Protein AF-A0A817TU93-F1 (afdb_monomer)

Sequence (300 aa):
MGGVHDEQVRILILNENEDNNEKLFRLKTGWTLQIVLSAGLSSRKIRIFTNACLNENDQFQRNNYQELKWIYPSNTKYDDSNRYVSILCCQSGSFHYYFTIDGTTSKDNLNGQGYFQVESYLLWPDGSGEVLEQDCITCQSVLSKSLGPLSEWISRLEVTHHSGYNMIHFTPVQILNCISNSSYSISDHHKLNPLFQGTYEELKLLIDNMAKQWRILSITDLVYNHAANDCELLKQHPEAAYNLINSPHLKPAVLLDSILMQFNCDANEGKLLSKGIPAKIQEHHLQLIRHYLLDEKLIE

Organism: NCBI:txid392032

Structure (mmCIF, N/CA/C/O backbone):
data_AF-A0A817TU93-F1
#
_entry.id   AF-A0A817TU93-F1
#
loop_
_atom_site.group_PDB
_atom_site.id
_atom_site.type_symbol
_atom_site.label_atom_id
_atom_site.label_alt_id
_atom_site.label_comp_id
_atom_site.label_asym_id
_atom_site.label_entity_id
_atom_site.label_seq_id
_atom_site.pdbx_PDB_ins_code
_atom_site.Cartn_x
_atom_site.Cartn_y
_atom_site.Cartn_z
_atom_site.occupancy
_atom_site.B_iso_or_equiv
_atom_site.auth_seq_id
_atom_site.auth_comp_id
_atom_site.auth_asym_id
_atom_site.auth_atom_id
_atom_site.pdbx_PDB_model_num
ATOM 1 N N . MET A 1 1 ? -20.963 21.168 11.729 1.00 36.12 1 MET A N 1
ATOM 2 C CA . MET A 1 1 ? -22.122 20.377 12.192 1.00 36.12 1 MET A CA 1
ATOM 3 C C . MET A 1 1 ? -22.860 19.909 10.952 1.00 36.12 1 MET A C 1
ATOM 5 O O . MET A 1 1 ? -23.505 20.728 10.316 1.00 36.12 1 MET A O 1
ATOM 9 N N . GLY A 1 2 ? -22.679 18.659 10.544 1.00 35.38 2 GLY A N 1
ATOM 10 C CA . GLY A 1 2 ? -23.266 18.122 9.315 1.00 35.38 2 GLY A CA 1
ATOM 11 C C . GLY A 1 2 ? -22.754 16.705 9.107 1.00 35.38 2 GLY A C 1
ATOM 12 O O . GLY A 1 2 ? -21.550 16.518 9.003 1.00 35.38 2 GLY A O 1
ATOM 13 N N . GLY A 1 3 ? -23.668 15.739 9.166 1.00 40.28 3 GLY A N 1
ATOM 14 C CA . GLY A 1 3 ? -23.393 14.321 9.373 1.00 40.28 3 GLY A CA 1
ATOM 15 C C . GLY A 1 3 ? -23.975 13.891 10.715 1.00 40.28 3 GLY A C 1
ATOM 16 O O . GLY A 1 3 ? -23.311 13.975 11.742 1.00 40.28 3 GLY A O 1
ATOM 17 N N . VAL A 1 4 ? -25.249 13.496 10.724 1.00 44.94 4 VAL A N 1
ATOM 18 C CA . VAL A 1 4 ? -25.841 12.759 11.846 1.00 44.94 4 VAL A CA 1
ATOM 19 C C . VAL A 1 4 ? -25.061 11.450 11.922 1.00 44.94 4 VAL A C 1
ATOM 21 O O . VAL A 1 4 ? -25.331 10.523 11.163 1.00 44.94 4 VAL A O 1
ATOM 24 N N . HIS A 1 5 ? -24.021 11.404 12.754 1.00 55.75 5 HIS A N 1
ATOM 25 C CA . HIS A 1 5 ? -23.401 10.144 13.123 1.00 55.75 5 HIS A CA 1
ATOM 26 C C . HIS A 1 5 ? -24.487 9.371 13.856 1.00 55.75 5 HIS A C 1
ATOM 28 O O . HIS A 1 5 ? -24.887 9.758 14.950 1.00 55.75 5 HIS A O 1
ATOM 34 N N . ASP A 1 6 ? -25.033 8.350 13.203 1.00 66.81 6 ASP A N 1
ATOM 35 C CA . ASP A 1 6 ? -25.945 7.413 13.841 1.00 66.81 6 ASP A CA 1
ATOM 36 C C . ASP A 1 6 ? -25.154 6.772 14.988 1.00 66.81 6 ASP A C 1
ATOM 38 O O . ASP A 1 6 ? -24.246 5.962 14.760 1.00 66.81 6 ASP A O 1
ATOM 42 N N . GLU A 1 7 ? -25.378 7.271 16.208 1.00 82.25 7 GLU A N 1
ATOM 43 C CA . GLU A 1 7 ? -24.677 6.831 17.406 1.00 82.25 7 GLU A CA 1
ATOM 44 C C . GLU A 1 7 ? -25.002 5.359 17.603 1.00 82.25 7 GLU A C 1
ATOM 46 O O . GLU A 1 7 ? -26.112 4.979 17.981 1.00 82.25 7 GLU A O 1
ATOM 51 N N . GLN A 1 8 ? -24.026 4.509 17.299 1.00 93.44 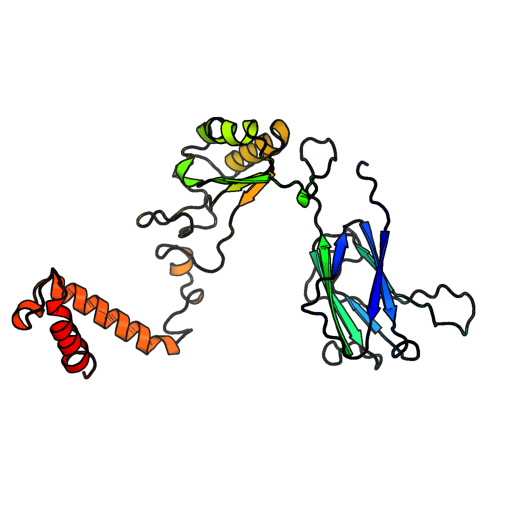8 GLN A N 1
ATOM 52 C CA . GLN A 1 8 ? -24.249 3.081 17.274 1.00 93.44 8 GLN A CA 1
ATOM 53 C C . GLN A 1 8 ? -23.288 2.357 18.196 1.00 93.44 8 GLN A C 1
ATOM 55 O O . GLN A 1 8 ? -22.074 2.559 18.162 1.00 93.44 8 GLN A O 1
ATOM 60 N N . VAL A 1 9 ? -23.853 1.465 19.004 1.00 95.56 9 VAL A N 1
ATOM 61 C CA . VAL A 1 9 ? -23.091 0.561 19.856 1.00 95.56 9 VAL A CA 1
ATOM 62 C C . VAL A 1 9 ? -22.888 -0.764 19.125 1.00 95.56 9 VAL A C 1
ATOM 64 O O . VAL A 1 9 ? -23.822 -1.353 18.573 1.00 95.56 9 VAL A O 1
ATOM 67 N N . ARG A 1 10 ? -21.646 -1.242 19.112 1.00 96.88 10 ARG A N 1
ATOM 68 C CA . ARG A 1 10 ? -21.245 -2.540 18.563 1.00 96.88 10 ARG A CA 1
ATOM 69 C C . ARG A 1 10 ? -20.600 -3.366 19.653 1.00 96.88 10 ARG A C 1
ATOM 71 O O . ARG A 1 10 ? -19.783 -2.852 20.405 1.00 96.88 10 ARG A O 1
ATOM 78 N N . ILE A 1 11 ? -20.970 -4.638 19.726 1.00 96.50 11 ILE A N 1
ATOM 79 C CA . ILE A 1 11 ? -20.522 -5.534 20.789 1.00 96.50 11 ILE A CA 1
ATOM 80 C C . ILE A 1 11 ? -19.505 -6.519 20.221 1.00 96.50 11 ILE A C 1
ATOM 82 O O . ILE A 1 11 ? -19.772 -7.182 19.219 1.00 96.50 11 ILE A O 1
ATOM 86 N N . LEU A 1 12 ? -18.362 -6.628 20.889 1.00 96.38 12 LEU A N 1
ATOM 87 C CA . LEU A 1 12 ? -17.344 -7.642 20.649 1.00 96.38 12 LEU A CA 1
ATOM 88 C C . LEU A 1 12 ? -17.244 -8.539 21.887 1.00 96.38 12 LEU A C 1
ATOM 90 O O . LEU A 1 12 ? -17.063 -8.055 23.003 1.00 96.38 12 LEU A O 1
ATOM 94 N N . ILE A 1 13 ? -17.413 -9.847 21.697 1.00 95.75 13 ILE A N 1
ATOM 95 C CA . ILE A 1 13 ? -17.454 -10.833 22.784 1.00 95.75 13 ILE A CA 1
ATOM 96 C C . ILE A 1 13 ? -16.107 -11.549 22.852 1.00 95.75 13 ILE A C 1
ATOM 98 O O . ILE A 1 13 ? -15.721 -12.194 21.881 1.00 95.75 13 ILE A O 1
ATOM 102 N N . LEU A 1 14 ? -15.438 -11.482 24.005 1.00 94.94 14 LEU A N 1
ATOM 103 C CA . LEU A 1 14 ? -14.157 -12.150 24.239 1.00 94.94 14 LEU A CA 1
ATOM 104 C C . LEU A 1 14 ? -14.343 -13.617 24.621 1.00 94.94 14 LEU A C 1
ATOM 106 O O . LEU A 1 14 ? -15.078 -13.937 25.564 1.00 94.94 14 LEU A O 1
ATOM 110 N N . ASN A 1 15 ? -13.616 -14.503 23.947 1.00 94.75 15 ASN A N 1
ATOM 111 C CA . ASN A 1 15 ? -13.532 -15.928 24.262 1.00 94.75 15 ASN A CA 1
ATOM 112 C C . ASN A 1 15 ? -12.111 -16.301 24.689 1.00 94.75 15 ASN A C 1
ATOM 114 O O . ASN A 1 15 ? -11.140 -15.767 24.167 1.00 94.75 15 ASN A O 1
ATOM 118 N N . GLU A 1 16 ? -11.981 -17.216 25.651 1.00 93.19 16 GLU A N 1
ATOM 119 C CA . GLU A 1 16 ? -10.670 -17.667 26.125 1.00 93.19 16 GLU A CA 1
ATOM 120 C C . GLU A 1 16 ? -9.838 -18.268 24.982 1.00 93.19 16 GLU A C 1
ATOM 122 O O . GLU A 1 16 ? -10.337 -19.093 24.217 1.00 93.19 16 GLU A O 1
ATOM 127 N N . ASN A 1 17 ? -8.566 -17.873 24.902 1.00 92.06 17 ASN A N 1
ATOM 128 C CA . ASN A 1 17 ? -7.601 -18.275 23.878 1.00 92.06 17 ASN A CA 1
ATOM 129 C C . ASN A 1 17 ? -8.033 -17.930 22.442 1.00 92.06 17 ASN A C 1
ATOM 131 O O . ASN A 1 17 ? -7.640 -18.615 21.498 1.00 92.06 17 ASN A O 1
ATOM 135 N N . GLU A 1 18 ? -8.841 -16.879 22.257 1.00 92.62 18 GLU A N 1
ATOM 136 C CA . GLU A 1 18 ? -9.180 -16.404 20.916 1.00 92.62 18 GLU A CA 1
ATOM 137 C C . GLU A 1 18 ? -7.983 -15.737 20.226 1.00 92.62 18 GLU A C 1
ATOM 139 O O . GLU A 1 18 ? -7.329 -14.858 20.787 1.00 92.62 18 GLU A O 1
ATOM 144 N N . ASP A 1 19 ? -7.733 -16.113 18.974 1.00 93.00 19 ASP A N 1
ATOM 145 C CA . ASP A 1 19 ? -6.888 -15.341 18.068 1.00 93.00 19 ASP A CA 1
ATOM 146 C C . ASP A 1 19 ? -7.739 -14.870 16.888 1.00 93.00 19 ASP A C 1
ATOM 148 O O . ASP A 1 19 ? -8.097 -15.631 15.987 1.00 93.00 19 ASP A O 1
ATOM 152 N N . ASN A 1 20 ? -8.122 -13.598 16.944 1.00 93.50 20 ASN A N 1
ATOM 153 C CA . ASN A 1 20 ? -8.940 -12.938 15.939 1.00 93.50 20 ASN A CA 1
ATOM 154 C C . ASN A 1 20 ? -8.097 -11.993 15.067 1.00 93.50 20 ASN A C 1
ATOM 156 O O . ASN A 1 20 ? -8.642 -11.042 14.510 1.00 93.50 20 ASN A O 1
ATOM 160 N N . ASN A 1 21 ? -6.785 -12.226 14.927 1.00 90.00 21 ASN A N 1
ATOM 161 C CA . ASN A 1 21 ? -5.921 -11.370 14.107 1.00 90.00 21 ASN A CA 1
ATOM 162 C C . ASN A 1 21 ? -6.346 -11.308 12.631 1.00 90.00 21 ASN A C 1
ATOM 164 O O . ASN A 1 21 ? -6.194 -10.273 11.987 1.00 90.00 21 ASN A O 1
ATOM 168 N N . GLU A 1 22 ? -6.915 -12.395 12.112 1.00 88.75 22 GLU A N 1
ATOM 169 C CA . GLU A 1 22 ? -7.399 -12.491 10.730 1.00 88.75 22 GLU A CA 1
ATOM 170 C C . GLU A 1 22 ? -8.900 -12.189 10.595 1.00 88.75 22 GLU A C 1
ATOM 172 O O . GLU A 1 22 ? -9.435 -12.144 9.485 1.00 88.75 22 GLU A O 1
ATOM 177 N N . LYS A 1 23 ? -9.612 -11.982 11.712 1.00 91.75 23 LYS A N 1
ATOM 178 C CA . LYS A 1 23 ? -11.047 -11.691 11.679 1.00 91.75 23 LYS A CA 1
ATOM 179 C C . LYS A 1 23 ? -11.280 -10.198 11.575 1.00 91.75 23 LYS A C 1
ATOM 181 O O . LYS A 1 23 ? -10.856 -9.409 12.413 1.00 91.75 23 LYS A O 1
ATOM 186 N N . LEU A 1 24 ? -12.034 -9.824 10.554 1.00 90.12 24 LEU A N 1
ATOM 187 C CA . LEU A 1 24 ? -12.340 -8.435 10.285 1.00 90.12 24 LEU A CA 1
ATOM 188 C C . LEU A 1 24 ? -13.553 -7.970 11.097 1.00 90.12 24 LEU A C 1
ATOM 190 O O . LEU A 1 24 ? -14.683 -8.368 10.820 1.00 90.12 24 LEU A O 1
ATOM 194 N N . PHE A 1 25 ? -13.317 -7.089 12.067 1.00 94.94 25 PHE A N 1
ATOM 195 C CA . PHE A 1 25 ? -14.366 -6.418 12.832 1.00 94.94 25 PHE A CA 1
ATOM 196 C C . PHE A 1 25 ? -14.422 -4.934 12.448 1.00 94.94 25 PHE A C 1
ATOM 198 O O . PHE A 1 25 ? -13.549 -4.159 12.842 1.00 94.94 25 PHE A O 1
ATOM 205 N N . ARG A 1 26 ? -15.414 -4.538 11.637 1.00 94.56 26 ARG A N 1
ATOM 206 C CA . ARG A 1 26 ? -15.532 -3.167 11.106 1.00 94.56 26 ARG A CA 1
ATOM 207 C C . ARG A 1 26 ? -16.448 -2.291 11.953 1.00 94.56 26 ARG A C 1
ATOM 209 O O . ARG A 1 26 ? -17.530 -2.702 12.372 1.00 94.56 26 ARG A O 1
ATOM 216 N N . LEU A 1 27 ? -16.003 -1.063 12.152 1.00 94.94 27 LEU A N 1
ATOM 217 C CA . LEU A 1 27 ? -16.650 0.008 12.892 1.00 94.94 27 LEU A CA 1
ATOM 218 C C . LEU A 1 27 ? -16.573 1.286 12.063 1.00 94.94 27 LEU A C 1
ATOM 220 O O . LEU A 1 27 ? -15.708 1.413 11.199 1.00 94.94 27 LEU A O 1
ATOM 224 N N . LYS A 1 28 ? -17.436 2.253 12.358 1.00 92.31 28 LYS A N 1
ATOM 225 C CA . LYS A 1 28 ? -17.366 3.583 11.753 1.00 92.31 28 LYS A CA 1
ATOM 226 C C . LYS A 1 28 ? -16.953 4.627 12.790 1.00 92.31 28 LYS A C 1
ATOM 228 O O . LYS A 1 28 ? -17.187 4.444 13.985 1.00 92.31 28 LYS A O 1
ATOM 233 N N . THR A 1 29 ? -16.315 5.708 12.344 1.00 89.94 29 THR A N 1
ATOM 234 C CA . THR A 1 29 ? -15.942 6.815 13.241 1.00 89.94 29 THR A CA 1
ATOM 235 C C . THR A 1 29 ? -17.208 7.411 13.887 1.00 89.94 29 THR A C 1
ATOM 237 O O . THR A 1 29 ? -18.220 7.613 13.220 1.00 89.94 29 THR A O 1
ATOM 240 N N . GLY A 1 30 ? -17.181 7.648 15.198 1.00 89.44 30 GLY A N 1
ATOM 241 C CA . GLY A 1 30 ? -18.337 8.061 16.005 1.00 89.44 30 GLY A CA 1
ATOM 242 C C . GLY A 1 30 ? -19.134 6.908 16.634 1.00 89.44 30 GLY A C 1
ATOM 243 O O . GLY A 1 30 ? -19.928 7.144 17.540 1.00 89.44 30 GLY A O 1
ATOM 244 N N . TRP A 1 31 ? -18.916 5.653 16.224 1.00 94.81 31 TRP A N 1
ATOM 245 C CA . TRP A 1 31 ? -19.513 4.498 16.905 1.00 94.81 31 TRP A CA 1
ATOM 246 C C . TRP A 1 31 ? -18.825 4.199 18.239 1.00 94.81 31 TRP A C 1
ATOM 248 O O . TRP A 1 31 ? -17.692 4.604 18.489 1.00 94.81 31 TRP A O 1
ATOM 258 N N . THR A 1 32 ? -19.505 3.434 19.089 1.00 96.38 32 THR A N 1
ATOM 259 C CA . THR A 1 32 ? -18.950 2.920 20.342 1.00 96.38 32 THR A CA 1
ATOM 260 C C . THR A 1 32 ? -18.767 1.408 20.258 1.00 96.38 32 THR A C 1
ATOM 262 O O . THR A 1 32 ? -19.727 0.663 20.053 1.00 96.38 32 THR A O 1
ATOM 265 N N . LEU A 1 33 ? -17.538 0.941 20.466 1.00 97.12 33 LEU A N 1
ATOM 266 C CA . LEU A 1 33 ? -17.232 -0.471 20.661 1.00 97.12 33 LEU A CA 1
ATOM 267 C C . LEU A 1 33 ? -17.357 -0.821 22.143 1.00 97.12 33 LEU A C 1
ATOM 269 O O . LEU A 1 33 ? -16.602 -0.317 22.973 1.00 97.12 33 LEU A O 1
ATOM 273 N N . GLN A 1 34 ? -18.277 -1.721 22.464 1.00 97.06 34 GLN A N 1
ATOM 274 C CA . GLN A 1 34 ? -18.355 -2.371 23.763 1.00 97.06 34 GLN A CA 1
ATOM 275 C C . GLN A 1 34 ? -17.725 -3.754 23.683 1.00 97.06 34 GLN A C 1
ATOM 277 O O . GLN A 1 34 ? -18.122 -4.584 22.867 1.00 97.06 34 GLN A O 1
ATOM 282 N N . ILE A 1 35 ? -16.756 -4.013 24.553 1.00 96.38 35 ILE A N 1
ATOM 283 C CA . ILE A 1 35 ? -16.149 -5.334 24.684 1.00 96.38 35 ILE A CA 1
ATOM 284 C C . ILE A 1 35 ? -16.720 -5.994 25.936 1.00 96.38 35 ILE A C 1
ATOM 286 O O . ILE A 1 35 ? -16.640 -5.442 27.038 1.00 96.38 35 ILE A O 1
ATOM 290 N N . VAL A 1 36 ? -17.303 -7.174 25.749 1.00 95.56 36 VAL A N 1
ATOM 291 C CA . VAL A 1 36 ? -17.966 -7.967 26.791 1.00 95.56 36 VAL A CA 1
ATOM 292 C C . VAL A 1 36 ? -17.309 -9.335 26.920 1.00 95.56 36 VAL A C 1
ATOM 294 O O . VAL A 1 36 ? -16.641 -9.818 26.006 1.00 95.56 36 VAL A O 1
ATOM 297 N N . LEU A 1 37 ? -17.503 -9.979 28.066 1.00 94.06 37 LEU A N 1
ATOM 298 C CA . LEU A 1 37 ? -16.961 -11.308 28.331 1.00 94.06 37 LEU A CA 1
ATOM 299 C C . LEU A 1 37 ? -17.957 -12.394 27.919 1.00 94.06 37 LEU A C 1
ATOM 301 O O . LEU A 1 37 ? -19.154 -12.281 28.177 1.00 94.06 37 LEU A O 1
ATOM 305 N N . SER A 1 38 ? -17.460 -13.478 27.326 1.00 93.88 38 SER A N 1
ATOM 306 C CA . SER A 1 38 ? -18.231 -14.718 27.200 1.00 93.88 38 SER A CA 1
ATOM 307 C C . SER A 1 38 ? -18.496 -15.355 28.571 1.00 93.88 38 SER A C 1
ATOM 309 O O . SER A 1 38 ? -17.828 -15.062 29.568 1.00 93.88 38 SER A O 1
ATOM 311 N N . ALA A 1 39 ? -19.439 -16.300 28.618 1.00 89.44 39 ALA A N 1
ATOM 312 C CA . ALA A 1 39 ? -19.796 -17.016 29.843 1.00 89.44 39 ALA A CA 1
ATOM 313 C C . ALA A 1 39 ? -18.607 -17.743 30.508 1.00 89.44 39 ALA A C 1
ATOM 315 O O . ALA A 1 39 ? -18.587 -17.878 31.726 1.00 89.44 39 ALA A O 1
ATOM 316 N N . GLY A 1 40 ? -17.604 -18.184 29.736 1.00 87.81 40 GLY A N 1
ATOM 317 C CA . GLY A 1 40 ? -16.407 -18.849 30.273 1.00 87.81 40 GLY A CA 1
ATOM 318 C C . GLY A 1 40 ? -15.412 -17.907 30.966 1.00 87.81 40 GLY A C 1
ATOM 319 O O . GLY A 1 40 ? -14.598 -18.358 31.774 1.00 87.81 40 GLY A O 1
ATOM 320 N N . LEU A 1 41 ? -15.486 -16.603 30.675 1.00 90.00 41 LEU A N 1
ATOM 321 C CA . LEU A 1 41 ? -14.594 -15.576 31.221 1.00 90.00 41 LEU A CA 1
ATOM 322 C C . LEU A 1 41 ? -15.255 -14.701 32.298 1.00 90.00 41 LEU A C 1
ATOM 324 O O . LEU A 1 41 ? -14.547 -13.981 33.001 1.00 90.00 41 LEU A O 1
ATOM 328 N N . SER A 1 42 ? -16.583 -14.750 32.444 1.00 84.88 42 SER A N 1
ATOM 329 C CA . SER A 1 42 ? -17.360 -13.835 33.298 1.00 84.88 42 SER A CA 1
ATOM 330 C C . SER A 1 42 ? -16.904 -13.816 34.763 1.00 84.88 42 SER A C 1
ATOM 332 O O . SER A 1 42 ? -16.764 -12.746 35.349 1.00 84.88 42 SER A O 1
ATOM 334 N N . SER A 1 43 ? -16.574 -14.976 35.334 1.00 84.19 43 SER A N 1
ATOM 335 C CA . SER A 1 43 ? -16.111 -15.113 36.724 1.00 84.19 43 SER A CA 1
ATOM 336 C C . SER A 1 43 ? -14.617 -14.834 36.930 1.00 84.19 43 SER A C 1
ATOM 338 O O . SER A 1 43 ? -14.132 -14.873 38.062 1.00 84.19 43 SER A O 1
ATOM 340 N N . ARG A 1 44 ? -13.859 -14.570 35.857 1.00 87.88 44 ARG A N 1
ATOM 341 C CA . ARG A 1 44 ? -12.402 -14.391 35.914 1.00 87.88 44 ARG A CA 1
ATOM 342 C C . ARG A 1 44 ? -12.006 -12.919 35.971 1.00 87.88 44 ARG A C 1
ATOM 344 O O . ARG A 1 44 ? -12.746 -12.038 35.539 1.00 87.88 44 ARG A O 1
ATOM 351 N N . LYS A 1 45 ? -10.803 -12.642 36.482 1.00 88.31 45 LYS A N 1
ATOM 352 C CA . LYS A 1 45 ? -10.265 -11.279 36.590 1.00 88.31 45 LYS A CA 1
ATOM 353 C C . LYS A 1 45 ? -9.570 -10.867 35.292 1.00 88.31 45 LYS A C 1
ATOM 355 O O . LYS A 1 45 ? -8.359 -10.991 35.161 1.00 88.31 45 LYS A O 1
ATOM 360 N N . ILE A 1 46 ? -10.353 -10.357 34.348 1.00 92.50 46 ILE A N 1
ATOM 361 C CA . ILE A 1 46 ? -9.853 -9.975 33.024 1.00 92.50 46 ILE A CA 1
ATOM 362 C C . ILE A 1 46 ? -9.348 -8.530 33.008 1.00 92.50 46 ILE A C 1
ATOM 364 O O . ILE A 1 46 ? -10.012 -7.629 33.529 1.00 92.50 46 ILE A O 1
ATOM 368 N N . ARG A 1 47 ? -8.204 -8.296 32.363 1.00 95.06 47 ARG A N 1
ATOM 369 C CA . ARG A 1 47 ? -7.701 -6.957 32.012 1.00 95.06 47 ARG A CA 1
ATOM 370 C C . ARG A 1 47 ? -7.621 -6.847 30.499 1.00 95.06 47 ARG A C 1
ATOM 372 O O . ARG A 1 47 ? -7.145 -7.778 29.859 1.00 95.06 47 ARG A O 1
ATOM 379 N N . ILE A 1 48 ? -8.104 -5.743 29.936 1.00 96.06 48 ILE A N 1
ATOM 380 C CA . ILE A 1 48 ? -8.173 -5.532 28.485 1.00 96.06 48 ILE A CA 1
ATOM 381 C C . ILE A 1 48 ? -7.324 -4.320 28.135 1.00 96.06 48 ILE A C 1
ATOM 383 O O . ILE A 1 48 ? -7.418 -3.280 28.787 1.00 96.06 48 ILE A O 1
ATOM 387 N N . PHE A 1 49 ? -6.528 -4.456 27.085 1.00 96.62 49 PHE A N 1
ATOM 388 C CA . PHE A 1 49 ? -5.615 -3.436 26.607 1.00 96.62 49 PHE A CA 1
ATOM 389 C C . PHE A 1 49 ? -5.874 -3.161 25.130 1.00 96.62 49 PHE A C 1
ATOM 391 O O . PHE A 1 49 ? -6.178 -4.078 24.368 1.00 96.62 49 PHE A O 1
ATOM 398 N N . THR A 1 50 ? -5.727 -1.907 24.715 1.00 96.94 50 THR A N 1
ATOM 399 C CA . THR A 1 50 ? -5.867 -1.491 23.314 1.00 96.94 50 THR A CA 1
ATOM 400 C C . THR A 1 50 ? -4.832 -0.434 22.957 1.00 96.94 50 THR A C 1
ATOM 402 O O . THR A 1 50 ? -4.420 0.338 23.820 1.00 96.94 50 THR A O 1
ATOM 405 N N . ASN A 1 51 ? -4.407 -0.392 21.696 1.00 96.44 51 ASN A N 1
ATOM 406 C CA . ASN A 1 51 ? -3.604 0.714 21.160 1.00 96.44 51 ASN A CA 1
ATOM 407 C C . ASN A 1 51 ? -4.461 1.786 20.456 1.00 96.44 51 ASN A C 1
ATOM 409 O O . ASN A 1 51 ? -3.921 2.675 19.798 1.00 96.44 51 ASN A O 1
ATOM 413 N N . ALA A 1 52 ? -5.790 1.690 20.564 1.00 95.62 52 ALA A N 1
ATOM 414 C CA . ALA A 1 52 ? -6.702 2.693 20.036 1.00 95.62 52 ALA A CA 1
ATOM 415 C C . ALA A 1 52 ? -6.569 4.036 20.759 1.00 95.62 52 ALA A C 1
ATOM 417 O O . ALA A 1 52 ? -6.407 4.089 21.978 1.00 95.62 52 ALA A O 1
ATOM 418 N N . CYS A 1 53 ? -6.694 5.117 19.992 1.00 93.44 53 CYS A N 1
ATOM 419 C CA . CYS A 1 53 ? -6.821 6.471 20.519 1.00 93.44 53 CYS A CA 1
ATOM 420 C C . CYS A 1 53 ? -8.144 6.589 21.283 1.00 93.44 53 CYS A C 1
ATOM 422 O O . CYS A 1 53 ? -9.205 6.338 20.708 1.00 93.44 53 CYS A O 1
ATOM 424 N N . LEU A 1 54 ? -8.088 6.949 22.567 1.00 89.38 54 LEU A N 1
ATOM 425 C CA . LEU A 1 54 ? -9.285 7.060 23.408 1.00 89.38 54 LEU A CA 1
ATOM 426 C C . LEU A 1 54 ? -9.893 8.465 23.348 1.00 89.38 54 LEU A C 1
ATOM 428 O O . LEU A 1 54 ? -11.086 8.627 23.592 1.00 89.38 54 LEU A O 1
ATOM 432 N N . ASN A 1 55 ? -9.092 9.467 22.982 1.00 88.62 55 ASN A N 1
ATOM 433 C CA . ASN A 1 55 ? -9.515 10.848 22.773 1.00 88.62 55 ASN A CA 1
ATOM 434 C C . ASN A 1 55 ? -9.181 11.310 21.349 1.00 88.62 55 ASN A C 1
ATOM 436 O O . ASN A 1 55 ? -8.242 10.820 20.724 1.00 88.62 55 ASN A O 1
ATOM 440 N N . GLU A 1 56 ? -9.907 12.313 20.851 1.00 83.75 56 GLU A N 1
ATOM 441 C CA . GLU A 1 56 ? -9.697 12.871 19.505 1.00 83.75 56 GLU A CA 1
ATOM 442 C C . GLU A 1 56 ? -8.279 13.422 19.293 1.00 83.75 56 GLU A C 1
ATOM 444 O O . GLU A 1 56 ? -7.723 13.277 18.208 1.00 83.75 56 GLU A O 1
ATOM 449 N N . ASN A 1 57 ? -7.676 13.996 20.340 1.00 87.94 57 ASN A N 1
ATOM 450 C CA . ASN A 1 57 ? -6.342 14.605 20.290 1.00 87.94 57 ASN A CA 1
ATOM 451 C C . ASN A 1 57 ? -5.191 13.613 20.521 1.00 87.94 57 ASN A C 1
ATOM 453 O O . ASN A 1 57 ? -4.025 14.013 20.461 1.00 87.94 57 ASN A O 1
ATOM 457 N N . ASP A 1 58 ? -5.485 12.345 20.819 1.00 89.75 58 ASP A N 1
ATOM 458 C CA . ASP A 1 58 ? -4.440 11.350 21.042 1.00 89.75 58 ASP A CA 1
ATOM 459 C C . ASP A 1 58 ? -3.707 11.063 19.724 1.00 89.75 58 ASP A C 1
ATOM 461 O O . ASP A 1 58 ? -4.317 10.915 18.664 1.00 89.75 58 ASP A O 1
ATOM 465 N N . GLN A 1 59 ? -2.382 10.948 19.776 1.00 92.88 59 GLN A N 1
ATOM 466 C CA . GLN A 1 59 ? -1.608 10.483 18.629 1.00 92.88 59 GLN A CA 1
ATOM 467 C C . GLN A 1 59 ? -1.490 8.964 18.661 1.00 92.88 59 GLN A C 1
ATOM 469 O O . GLN A 1 59 ? -1.027 8.387 19.648 1.00 92.88 59 GLN A O 1
ATOM 474 N N . PHE A 1 60 ? -1.862 8.318 17.558 1.00 95.12 60 PHE A N 1
ATOM 475 C CA . PHE A 1 60 ? -1.770 6.870 17.447 1.00 95.12 60 PHE A CA 1
ATOM 476 C C . PHE A 1 60 ? -0.315 6.389 17.526 1.00 95.12 60 PHE A C 1
ATOM 478 O O . PHE A 1 60 ? 0.554 6.829 16.770 1.00 95.12 60 PHE A O 1
ATOM 485 N N . GLN A 1 61 ? -0.063 5.422 18.409 1.00 94.81 61 GLN A N 1
ATOM 486 C CA . GLN A 1 61 ? 1.225 4.751 18.554 1.00 94.81 61 GLN A CA 1
ATOM 487 C C . GLN A 1 61 ? 1.014 3.238 18.573 1.00 94.81 61 GLN A C 1
ATOM 489 O O . GLN A 1 61 ? 0.527 2.679 19.552 1.00 94.81 61 GLN A O 1
ATOM 494 N N . ARG A 1 62 ? 1.440 2.552 17.504 1.00 94.56 62 ARG A N 1
ATOM 495 C CA . ARG A 1 62 ? 1.158 1.121 17.276 1.00 94.56 62 ARG A CA 1
ATOM 496 C C . ARG A 1 62 ? 1.522 0.203 18.449 1.00 94.56 62 ARG A C 1
ATOM 498 O O . ARG A 1 62 ? 0.807 -0.766 18.692 1.00 94.56 62 ARG A O 1
ATOM 505 N N . ASN A 1 63 ? 2.621 0.498 19.143 1.00 94.38 63 ASN A N 1
ATOM 506 C CA . ASN A 1 63 ? 3.170 -0.341 20.213 1.00 94.38 63 ASN A CA 1
ATOM 507 C C . ASN A 1 63 ? 2.818 0.151 21.625 1.00 94.38 63 ASN A C 1
ATOM 509 O O . ASN A 1 63 ? 3.255 -0.458 22.598 1.00 94.38 63 ASN A O 1
ATOM 513 N N . ASN A 1 64 ? 2.063 1.244 21.749 1.00 94.44 64 ASN A N 1
ATOM 514 C CA . ASN A 1 64 ? 1.647 1.777 23.038 1.00 94.44 64 ASN A CA 1
ATOM 515 C C . ASN A 1 64 ? 0.228 1.299 23.349 1.00 94.44 64 ASN A C 1
ATOM 517 O O . ASN A 1 64 ? -0.683 1.522 22.557 1.00 94.44 64 ASN A O 1
ATOM 521 N N . TYR A 1 65 ? 0.047 0.643 24.492 1.00 95.31 65 TYR A N 1
ATOM 522 C CA . TYR A 1 65 ? -1.231 0.060 24.885 1.00 95.31 65 TYR A CA 1
ATOM 523 C C . TYR A 1 65 ? -1.736 0.688 26.175 1.00 95.31 65 TYR A C 1
ATOM 525 O O . TYR A 1 65 ? -0.991 0.847 27.140 1.00 95.31 65 TYR A O 1
ATOM 533 N N . GLN A 1 66 ? -3.028 0.990 26.198 1.00 94.56 66 GLN A N 1
ATOM 534 C CA . GLN A 1 66 ? -3.724 1.533 27.352 1.00 94.56 66 GLN A CA 1
ATOM 535 C C . GLN A 1 66 ? -4.679 0.486 27.916 1.00 94.56 66 GLN A C 1
ATOM 537 O O . GLN A 1 66 ? -5.368 -0.210 27.168 1.00 94.56 66 GLN A O 1
ATOM 542 N N . GLU A 1 67 ? -4.713 0.371 29.242 1.00 96.00 67 GLU A N 1
ATOM 543 C CA . GLU A 1 67 ? -5.665 -0.493 29.934 1.00 96.00 67 GLU A CA 1
ATOM 544 C C . GLU A 1 67 ? -7.047 0.159 29.981 1.00 96.00 67 GLU A C 1
ATOM 546 O O . GLU A 1 67 ? -7.201 1.311 30.399 1.00 96.00 67 GLU A O 1
ATOM 551 N N . LEU A 1 68 ? -8.063 -0.602 29.588 1.00 95.94 68 LEU A N 1
ATOM 552 C CA . LEU A 1 68 ? -9.445 -0.156 29.599 1.00 95.94 68 LEU A CA 1
ATOM 553 C C . LEU A 1 68 ? -10.078 -0.355 30.976 1.00 95.94 68 LEU A C 1
ATOM 555 O O . LEU A 1 68 ? -9.874 -1.367 31.649 1.00 95.94 68 LEU A O 1
ATOM 559 N N . LYS A 1 69 ? -10.896 0.616 31.387 1.00 95.06 69 LYS A N 1
ATOM 560 C CA . LYS A 1 69 ? -11.608 0.580 32.667 1.00 95.06 69 LYS A CA 1
ATOM 561 C C . LYS A 1 69 ? -12.961 -0.102 32.506 1.00 95.06 69 LYS A C 1
ATOM 563 O O . LYS A 1 69 ? -13.748 0.271 31.638 1.00 95.06 69 LYS A O 1
ATOM 568 N N . TRP A 1 70 ? -13.235 -1.065 33.381 1.00 94.12 70 TRP A N 1
ATOM 569 C CA . TRP A 1 70 ? -14.529 -1.738 33.458 1.00 94.12 70 TRP A CA 1
ATOM 570 C C . TRP A 1 70 ? -15.642 -0.782 33.891 1.00 94.12 70 TRP A C 1
ATOM 572 O O . TRP A 1 70 ? -15.499 -0.045 34.868 1.00 94.12 70 TRP A O 1
ATOM 582 N N . ILE A 1 71 ? -16.762 -0.850 33.180 1.00 93.81 71 ILE A N 1
ATOM 583 C CA . ILE A 1 71 ? -18.024 -0.187 33.497 1.00 93.81 71 ILE A CA 1
ATOM 584 C C . ILE A 1 71 ? -18.981 -1.256 34.030 1.00 93.81 71 ILE A C 1
ATOM 586 O O . ILE A 1 71 ? -19.121 -2.321 33.427 1.00 93.81 71 ILE A O 1
ATOM 590 N N . TYR A 1 72 ? -19.631 -0.964 35.158 1.00 91.06 72 TYR A N 1
ATOM 591 C CA . TYR A 1 72 ? -20.569 -1.856 35.845 1.00 91.06 72 TYR A CA 1
ATOM 592 C C . TYR A 1 72 ? -21.960 -1.210 35.846 1.00 91.06 72 TYR A C 1
ATOM 594 O O . TYR A 1 72 ? -22.196 -0.295 36.634 1.00 91.06 72 TYR A O 1
ATOM 602 N N . PRO A 1 73 ? -22.872 -1.629 34.953 1.00 86.12 73 PRO A N 1
ATOM 603 C CA . PRO A 1 73 ? -24.215 -1.050 34.876 1.00 86.12 73 PRO A CA 1
ATOM 604 C C . PRO A 1 73 ? -25.097 -1.378 36.082 1.00 86.12 73 PRO A C 1
ATOM 606 O O . PRO A 1 73 ? -26.004 -0.615 36.412 1.00 86.12 73 PRO A O 1
ATOM 609 N N . SER A 1 74 ? -24.868 -2.527 36.726 1.00 81.00 74 SER A N 1
ATOM 610 C CA . SER A 1 74 ? -25.601 -2.915 37.931 1.00 81.00 74 SER A CA 1
ATOM 611 C C . SER A 1 74 ? -25.129 -2.086 39.126 1.00 81.00 74 SER A C 1
ATOM 613 O O . SER A 1 74 ? -23.947 -2.064 39.460 1.00 81.00 74 SER A O 1
ATOM 615 N N . ASN A 1 75 ? -26.065 -1.439 39.822 1.00 70.25 75 ASN A N 1
ATOM 616 C CA . ASN A 1 75 ? -25.782 -0.710 41.067 1.00 70.25 75 ASN A CA 1
ATOM 617 C C . ASN A 1 75 ? -25.681 -1.639 42.291 1.00 70.25 75 ASN A C 1
ATOM 619 O O . ASN A 1 75 ? -25.549 -1.170 43.424 1.00 70.25 75 ASN A O 1
ATOM 623 N N . THR A 1 76 ? -25.790 -2.956 42.097 1.00 72.94 76 THR A N 1
ATOM 624 C CA . THR A 1 76 ? -25.702 -3.926 43.188 1.00 72.94 76 THR A CA 1
ATOM 625 C C . THR A 1 76 ? -24.268 -4.422 43.342 1.00 72.94 76 THR A C 1
ATOM 627 O O . THR A 1 76 ? -23.602 -4.784 42.381 1.00 72.94 76 THR A O 1
ATOM 630 N N . LYS A 1 77 ? -23.774 -4.456 44.585 1.00 67.94 77 LYS A N 1
ATOM 631 C CA . LYS A 1 77 ? -22.367 -4.756 44.917 1.00 67.94 77 LYS A CA 1
ATOM 632 C C . LYS A 1 77 ? -21.878 -6.142 44.453 1.00 67.94 77 LYS A C 1
ATOM 634 O O . LYS A 1 77 ? -20.675 -6.382 44.456 1.00 67.94 77 LYS A O 1
ATOM 639 N N . TYR A 1 78 ? -22.791 -7.049 44.113 1.00 71.38 78 TYR A N 1
ATOM 640 C CA . TYR A 1 78 ? -22.506 -8.467 43.874 1.00 71.38 78 TYR A CA 1
ATOM 641 C C . TYR A 1 78 ? -22.840 -8.943 42.457 1.00 71.38 78 TYR A C 1
ATOM 643 O O . TYR A 1 78 ? -22.683 -10.127 42.183 1.00 71.38 78 TYR A O 1
ATOM 651 N N . ASP A 1 79 ? -23.306 -8.057 41.577 1.00 76.62 79 ASP A N 1
ATOM 652 C CA . ASP A 1 79 ? -23.639 -8.400 40.195 1.00 76.62 79 ASP A CA 1
ATOM 653 C C . ASP A 1 79 ? -22.664 -7.712 39.239 1.00 76.62 79 ASP A C 1
ATOM 655 O O . ASP A 1 79 ? -22.772 -6.522 38.947 1.00 76.62 79 ASP A O 1
ATOM 659 N N . ASP A 1 80 ? -21.681 -8.477 38.774 1.00 77.88 80 ASP A N 1
ATOM 660 C CA . ASP A 1 80 ? -20.698 -8.064 37.775 1.00 77.88 80 ASP A CA 1
ATOM 661 C C . ASP A 1 80 ? -20.930 -8.728 36.408 1.00 77.88 80 ASP A C 1
ATOM 663 O O . ASP A 1 80 ? -20.087 -8.622 35.514 1.00 77.88 80 ASP A O 1
ATOM 667 N N . SER A 1 81 ? -22.078 -9.390 36.231 1.00 79.50 81 SER A N 1
ATOM 668 C CA . SER A 1 81 ? -22.355 -10.265 35.088 1.00 79.50 81 SER A CA 1
ATOM 669 C C . SER A 1 81 ? -22.477 -9.524 33.753 1.00 79.50 81 SER A C 1
ATOM 671 O O . SER A 1 81 ? -22.183 -10.092 32.702 1.00 79.50 81 SER A O 1
ATOM 673 N N . ASN A 1 82 ? -22.872 -8.249 33.788 1.00 84.94 82 ASN A N 1
ATOM 674 C CA . ASN A 1 82 ? -23.081 -7.397 32.617 1.00 84.94 82 ASN A CA 1
ATOM 675 C C . ASN A 1 82 ? -22.006 -6.310 32.449 1.00 84.94 82 ASN A C 1
ATOM 677 O O . ASN A 1 82 ? -22.240 -5.317 31.755 1.00 84.94 82 ASN A O 1
ATOM 681 N N . ARG A 1 83 ? -20.839 -6.466 33.091 1.00 91.19 83 ARG A N 1
ATOM 682 C CA . ARG A 1 83 ? -19.739 -5.508 32.942 1.00 91.19 83 ARG A CA 1
ATOM 683 C C . ARG A 1 83 ? -19.198 -5.494 31.512 1.00 91.19 83 ARG A C 1
ATOM 685 O O . ARG A 1 83 ? -19.098 -6.530 30.854 1.00 91.19 83 ARG A O 1
ATOM 692 N N . TYR A 1 84 ? -18.776 -4.321 31.063 1.00 95.12 84 TYR A N 1
ATOM 693 C CA . TYR A 1 84 ? -18.159 -4.129 29.753 1.00 95.12 84 TYR A CA 1
ATOM 694 C C . TYR A 1 84 ? -17.053 -3.080 29.825 1.00 95.12 84 TYR A C 1
ATOM 696 O O . TYR A 1 84 ? -16.988 -2.292 30.770 1.00 95.12 84 TYR A O 1
ATOM 704 N N . VAL A 1 85 ? -16.180 -3.052 28.824 1.00 96.25 85 VAL A N 1
ATOM 705 C CA . VAL A 1 85 ? -15.331 -1.884 28.553 1.00 96.25 85 VAL A CA 1
ATOM 706 C C . VAL A 1 85 ? -15.824 -1.194 27.292 1.00 96.25 85 VAL A C 1
ATOM 708 O O . VAL A 1 85 ? -16.414 -1.834 26.424 1.00 96.25 85 VAL A O 1
ATOM 711 N N . SER A 1 86 ? -15.612 0.114 27.204 1.00 96.12 86 SER A N 1
ATOM 712 C CA . SER A 1 86 ? -16.137 0.940 26.120 1.00 96.12 86 SER A CA 1
ATOM 713 C C . SER A 1 86 ? -15.013 1.719 25.457 1.00 96.12 86 SER A C 1
ATOM 715 O O . SER A 1 86 ? -14.177 2.301 26.145 1.00 96.12 86 SER A O 1
ATOM 717 N N . ILE A 1 87 ? -15.023 1.752 24.129 1.00 95.94 87 ILE A N 1
ATOM 718 C CA . ILE A 1 87 ? -14.099 2.528 23.305 1.00 95.94 87 ILE A CA 1
ATOM 719 C C . ILE A 1 87 ? -14.941 3.357 22.338 1.00 95.94 87 ILE A C 1
ATOM 721 O O . ILE A 1 87 ? -15.683 2.798 21.530 1.00 95.94 87 ILE A O 1
ATOM 725 N N . LEU A 1 88 ? -14.828 4.681 22.412 1.00 94.94 88 LEU A N 1
ATOM 726 C CA . LEU A 1 88 ? -15.388 5.566 21.394 1.00 94.94 88 LEU A CA 1
ATOM 727 C C . LEU A 1 88 ? -14.455 5.562 20.176 1.00 94.94 88 LEU A C 1
ATOM 729 O O . LEU A 1 88 ? -13.249 5.764 20.309 1.00 94.94 88 LEU A O 1
ATOM 733 N N . CYS A 1 89 ? -14.990 5.303 18.987 1.00 94.44 89 CYS A N 1
ATOM 734 C CA . CYS A 1 89 ? -14.222 5.279 17.745 1.00 94.44 89 CYS A CA 1
ATOM 735 C C . CYS A 1 89 ? -13.971 6.708 17.245 1.00 94.44 89 CYS A C 1
ATOM 737 O O . CYS A 1 89 ? -14.655 7.180 16.343 1.00 94.44 89 CYS A O 1
ATOM 739 N N . CYS A 1 90 ? -13.000 7.401 17.841 1.00 91.44 90 CYS A N 1
ATOM 740 C CA . CYS A 1 90 ? -12.702 8.809 17.546 1.00 91.44 90 CYS A CA 1
ATOM 741 C C . CYS A 1 90 ? -11.870 9.014 16.270 1.00 91.44 90 CYS A C 1
ATOM 743 O O . CYS A 1 90 ? -11.908 10.083 15.671 1.00 91.44 90 CYS A O 1
ATOM 745 N N . GLN A 1 91 ? -11.082 8.013 15.869 1.00 92.25 91 GLN A N 1
ATOM 746 C CA . GLN A 1 91 ? -10.161 8.104 14.734 1.00 92.25 91 GLN A CA 1
ATOM 747 C C . GLN A 1 91 ? -10.284 6.868 13.843 1.00 92.25 91 GLN A C 1
ATOM 749 O O . GLN A 1 91 ? -10.402 5.748 14.341 1.00 92.25 91 GLN A O 1
ATOM 754 N N . SER A 1 92 ? -10.214 7.066 12.525 1.00 93.31 92 SER A N 1
ATOM 755 C CA . SER A 1 92 ? -10.156 5.975 11.551 1.00 93.31 92 SER A CA 1
ATOM 756 C C . SER A 1 92 ? -8.789 5.297 11.571 1.00 93.31 92 SER A C 1
ATOM 758 O O . SER A 1 92 ? -7.761 5.973 11.609 1.00 93.31 92 SER A O 1
ATOM 760 N N . GLY A 1 93 ? -8.758 3.973 11.488 1.00 94.25 93 GLY A N 1
ATOM 761 C CA . GLY A 1 93 ? -7.520 3.210 11.560 1.00 94.25 93 GLY A CA 1
ATOM 762 C C . GLY A 1 93 ? -7.746 1.732 11.843 1.00 94.25 93 GLY A C 1
ATOM 763 O O . GLY A 1 93 ? -8.875 1.250 11.923 1.00 94.25 93 GLY A O 1
ATOM 764 N N . SER A 1 94 ? -6.642 1.005 11.991 1.00 95.44 94 SER A N 1
ATOM 765 C CA . SER A 1 94 ? -6.636 -0.387 12.437 1.00 95.44 94 SER A CA 1
ATOM 766 C C . SER A 1 94 ? -6.034 -0.452 13.833 1.00 95.44 94 SER A C 1
ATOM 768 O O . SER A 1 94 ? -4.878 -0.065 14.032 1.00 95.44 94 SER A O 1
ATOM 770 N N . PHE A 1 95 ? -6.825 -0.937 14.784 1.00 96.50 95 PHE A N 1
ATOM 771 C CA . PHE A 1 95 ? -6.473 -0.971 16.195 1.00 96.50 95 PHE A CA 1
ATOM 772 C C . PHE A 1 95 ? -6.444 -2.404 16.705 1.00 96.50 95 PHE A C 1
ATOM 774 O O . PHE A 1 95 ? -7.251 -3.244 16.310 1.00 96.50 95 PHE A O 1
ATOM 781 N N . HIS A 1 96 ? -5.486 -2.673 17.580 1.00 96.75 96 HIS A N 1
ATOM 782 C CA . HIS A 1 96 ? -5.260 -3.968 18.200 1.00 96.75 96 HIS A CA 1
ATOM 783 C C . HIS A 1 96 ? -5.760 -3.948 19.635 1.00 96.75 96 HIS A C 1
ATOM 785 O O . HIS A 1 96 ? -5.504 -2.986 20.364 1.00 96.75 96 HIS A O 1
ATOM 791 N N . TYR A 1 97 ? -6.391 -5.041 20.049 1.00 96.50 97 TYR A N 1
ATOM 792 C CA . TYR A 1 97 ? -6.692 -5.312 21.445 1.00 96.50 97 TYR A CA 1
ATOM 793 C C . TYR A 1 97 ? -6.119 -6.665 21.871 1.00 96.50 97 TYR A C 1
ATOM 795 O O . TYR A 1 97 ? -5.990 -7.594 21.071 1.00 96.50 97 TYR A O 1
ATOM 803 N N . TYR A 1 98 ? -5.813 -6.787 23.157 1.00 96.44 98 TYR A N 1
ATOM 804 C CA . TYR A 1 98 ? -5.525 -8.065 23.801 1.00 96.44 98 TYR A CA 1
ATOM 805 C C . TYR A 1 98 ? -6.039 -8.059 25.238 1.00 96.44 98 TYR A C 1
ATOM 807 O O . TYR A 1 98 ? -6.339 -7.001 25.799 1.00 96.44 98 TYR A O 1
ATOM 815 N N . PHE A 1 99 ? -6.144 -9.236 25.850 1.00 96.06 99 PHE A N 1
ATOM 816 C CA . PHE A 1 99 ? -6.536 -9.349 27.250 1.00 96.06 99 PHE A CA 1
ATOM 817 C C . PHE A 1 99 ? -5.765 -10.440 27.996 1.00 96.06 99 PHE A C 1
ATOM 819 O O . PHE A 1 99 ? -5.262 -11.391 27.398 1.00 96.06 99 PHE A O 1
ATOM 826 N N . THR A 1 100 ? -5.688 -10.292 29.317 1.00 95.25 100 THR A N 1
ATOM 827 C CA . THR A 1 100 ? -5.056 -11.242 30.244 1.00 95.25 100 THR A CA 1
ATOM 828 C C . THR A 1 100 ? -6.068 -11.697 31.296 1.00 95.25 100 THR A C 1
ATOM 830 O O . THR A 1 100 ? -6.931 -10.926 31.723 1.00 95.25 100 THR A O 1
ATOM 833 N N . ILE A 1 101 ? -5.990 -12.966 31.700 1.00 91.81 101 ILE A N 1
ATOM 834 C CA . ILE A 1 101 ? -6.885 -13.605 32.681 1.00 91.81 101 ILE A CA 1
ATOM 835 C C . ILE A 1 101 ? -6.256 -13.635 34.082 1.00 91.81 101 ILE A C 1
ATOM 837 O O . ILE A 1 101 ? -6.959 -13.622 35.092 1.00 91.81 101 ILE A O 1
ATOM 841 N N . ASP A 1 102 ? -4.927 -13.684 34.151 1.00 79.69 102 ASP A N 1
ATOM 842 C CA . ASP A 1 102 ? -4.142 -13.818 35.384 1.00 79.69 102 ASP A CA 1
ATOM 843 C C . ASP A 1 102 ? -3.906 -12.480 36.110 1.00 79.69 102 ASP A C 1
ATOM 845 O O . ASP A 1 102 ? -3.242 -12.417 37.146 1.00 79.69 102 ASP A O 1
ATOM 849 N N . GLY A 1 103 ? -4.468 -11.391 35.579 1.00 74.06 103 GLY A N 1
ATOM 850 C CA . GLY A 1 103 ? -4.304 -10.045 36.110 1.00 74.06 103 GLY A CA 1
ATOM 851 C C . GLY A 1 103 ? -2.943 -9.413 35.807 1.00 74.06 103 GLY A C 1
ATOM 852 O O . GLY A 1 103 ? -2.665 -8.334 36.339 1.00 74.06 103 GLY A O 1
ATOM 853 N N . THR A 1 104 ? -2.105 -10.019 34.964 1.00 84.38 104 THR A N 1
ATOM 854 C CA . THR A 1 104 ? -0.832 -9.423 34.537 1.00 84.38 104 THR A CA 1
ATOM 855 C C . THR A 1 104 ? -1.045 -8.292 33.528 1.00 84.38 104 THR A C 1
ATOM 857 O O . THR A 1 104 ? -2.085 -8.194 32.879 1.00 84.38 104 THR A O 1
ATOM 860 N N . THR A 1 105 ? -0.062 -7.396 33.414 1.00 84.44 105 THR A N 1
ATOM 861 C CA . THR A 1 105 ? 0.005 -6.369 32.355 1.00 84.44 105 THR A CA 1
ATOM 862 C C . THR A 1 105 ? 0.893 -6.784 31.188 1.00 84.44 105 THR A C 1
ATOM 864 O O . THR A 1 105 ? 1.060 -6.008 30.252 1.00 84.44 105 THR A O 1
ATOM 867 N N . SER A 1 106 ? 1.553 -7.944 31.275 1.00 84.31 106 SER A N 1
ATOM 868 C CA . SER A 1 106 ? 2.515 -8.346 30.254 1.00 84.31 106 SER A CA 1
ATOM 869 C C . SER A 1 106 ? 1.780 -8.844 29.021 1.00 84.31 106 SER A C 1
ATOM 871 O O . SER A 1 106 ? 0.979 -9.774 29.111 1.00 84.31 106 SER A O 1
ATOM 873 N N . LYS A 1 107 ? 2.102 -8.265 27.861 1.00 84.75 107 LYS A N 1
ATOM 874 C CA . LYS A 1 107 ? 1.598 -8.738 26.568 1.00 84.75 107 LYS A CA 1
ATOM 875 C C . LYS A 1 107 ? 2.032 -10.183 26.282 1.00 84.75 107 LYS A C 1
ATOM 877 O O . LYS A 1 107 ? 1.306 -10.898 25.605 1.00 84.75 107 LYS A O 1
ATOM 882 N N . ASP A 1 108 ? 3.151 -10.635 26.848 1.00 87.56 108 ASP A N 1
ATOM 883 C CA . ASP A 1 108 ? 3.660 -12.003 26.662 1.00 87.56 108 ASP A CA 1
ATOM 884 C C . ASP A 1 108 ? 2.743 -13.079 27.270 1.00 87.56 108 ASP A C 1
ATOM 886 O O . ASP A 1 108 ? 2.800 -14.237 26.868 1.00 87.56 108 ASP A O 1
ATOM 890 N N . ASN A 1 109 ? 1.863 -12.691 28.200 1.00 89.12 109 ASN A N 1
ATOM 891 C CA . ASN A 1 109 ? 0.908 -13.578 28.869 1.00 89.12 109 ASN A CA 1
ATOM 892 C C . ASN A 1 109 ? -0.529 -13.382 28.356 1.00 89.12 109 ASN A C 1
ATOM 894 O O . ASN A 1 109 ? -1.489 -13.609 29.093 1.00 89.12 109 ASN A O 1
ATOM 898 N N . LEU A 1 110 ? -0.703 -12.902 27.119 1.00 92.75 110 LEU A N 1
ATOM 899 C CA . LEU A 1 110 ? -2.037 -12.704 26.556 1.00 92.75 110 LEU A CA 1
ATOM 900 C C . LEU A 1 110 ? -2.818 -14.026 26.501 1.00 92.75 110 LEU A C 1
ATOM 902 O O . LEU A 1 110 ? -2.282 -15.082 26.173 1.00 92.75 110 LEU A O 1
ATOM 906 N N . ASN A 1 111 ? -4.112 -13.950 26.804 1.00 95.25 111 ASN A N 1
ATOM 907 C CA . ASN A 1 111 ? -5.052 -15.072 26.725 1.00 95.25 111 ASN A CA 1
ATOM 908 C C . ASN A 1 111 ? -6.077 -14.891 25.601 1.00 95.25 111 ASN A C 1
ATOM 910 O O . ASN A 1 111 ? -7.046 -15.641 25.519 1.00 95.25 111 ASN A O 1
ATOM 914 N N . GLY A 1 112 ? -5.878 -13.882 24.762 1.00 95.25 112 GLY A N 1
ATOM 915 C CA . GLY A 1 112 ? -6.618 -13.669 23.535 1.00 95.25 112 GLY A CA 1
ATOM 916 C C . GLY A 1 112 ? -6.378 -12.274 22.975 1.00 95.25 112 GLY A C 1
ATOM 917 O O . GLY A 1 112 ? -5.947 -11.362 23.692 1.00 95.25 112 GLY A O 1
ATOM 918 N N . GLN A 1 113 ? -6.604 -12.125 21.674 1.00 96.25 113 GLN A N 1
ATOM 919 C CA . GLN A 1 113 ? -6.329 -10.891 20.946 1.00 96.25 113 GLN A CA 1
ATOM 920 C C . GLN A 1 113 ? -7.128 -10.780 19.649 1.00 96.25 113 GLN A C 1
ATOM 922 O O . GLN A 1 113 ? -7.654 -11.764 19.129 1.00 96.25 113 GLN A O 1
ATOM 927 N N . GLY A 1 114 ? -7.153 -9.575 19.089 1.00 96.56 114 GLY A N 1
ATOM 928 C CA . GLY A 1 114 ? -7.692 -9.339 17.760 1.00 96.56 114 GLY A CA 1
ATOM 929 C C . GLY A 1 114 ? -7.524 -7.902 17.299 1.00 96.56 114 GLY A C 1
ATOM 930 O O . GLY A 1 114 ? -6.978 -7.049 18.005 1.00 96.56 114 GLY A O 1
ATOM 931 N N . TYR A 1 115 ? -8.028 -7.637 16.099 1.00 96.81 115 TYR A N 1
ATOM 932 C CA . TYR A 1 115 ? -8.082 -6.297 15.532 1.00 96.81 115 TYR A CA 1
ATOM 933 C C . TYR A 1 115 ? -9.523 -5.850 15.314 1.00 96.81 115 TYR A C 1
ATOM 935 O O . TYR A 1 115 ? -10.409 -6.646 15.007 1.00 96.81 115 TYR A O 1
ATOM 943 N N . PHE A 1 116 ? -9.735 -4.545 15.417 1.00 96.50 116 PHE A N 1
ATOM 944 C CA . PHE A 1 116 ? -10.912 -3.887 14.872 1.00 96.50 116 PHE A CA 1
ATOM 945 C C . PHE A 1 116 ? -10.479 -2.731 13.972 1.00 96.50 116 PHE A C 1
ATOM 947 O O . PHE A 1 116 ? -9.459 -2.076 14.199 1.00 96.50 116 PHE A O 1
ATOM 954 N N . GLN A 1 117 ? -11.251 -2.500 12.919 1.00 96.00 117 GLN A N 1
ATOM 955 C CA . GLN A 1 117 ? -11.006 -1.453 11.941 1.00 96.00 117 GLN A CA 1
ATOM 956 C C . GLN A 1 117 ? -12.081 -0.385 12.079 1.00 96.00 117 GLN A C 1
ATOM 958 O O . GLN A 1 117 ? -13.265 -0.688 11.965 1.00 96.00 117 GLN A O 1
ATOM 963 N N . VAL A 1 118 ? -11.663 0.860 12.282 1.00 94.94 118 VAL A N 1
ATOM 964 C CA . VAL A 1 118 ? -12.539 2.027 12.195 1.00 94.94 118 VAL A CA 1
ATOM 965 C C . VAL A 1 118 ? -12.380 2.621 10.800 1.00 94.94 118 VAL A C 1
ATOM 967 O O . VAL A 1 118 ? -11.299 3.081 10.429 1.00 94.94 118 VAL A O 1
ATOM 970 N N . GLU A 1 119 ? -13.443 2.568 10.008 1.00 92.00 119 GLU A N 1
ATOM 971 C CA . GLU A 1 119 ? -13.482 3.083 8.642 1.00 92.00 119 GLU A CA 1
ATOM 972 C C . GLU A 1 119 ? -13.307 4.609 8.613 1.00 92.00 119 GLU A C 1
ATOM 974 O O . GLU A 1 119 ? -13.778 5.334 9.500 1.00 92.00 119 GLU A O 1
ATOM 979 N N . SER A 1 120 ? -12.619 5.094 7.576 1.00 86.31 120 SER A N 1
ATOM 980 C CA . SER A 1 120 ? -12.537 6.518 7.265 1.00 86.31 120 SER A CA 1
ATOM 981 C C . SER A 1 120 ? -13.766 6.971 6.482 1.00 86.31 120 SER A C 1
ATOM 983 O O . SER A 1 120 ? -14.347 6.216 5.696 1.00 86.31 120 SER A O 1
ATOM 985 N N . TYR A 1 121 ? -14.126 8.236 6.672 1.00 86.19 121 TYR A N 1
ATOM 986 C CA . TYR A 1 121 ? -15.104 8.922 5.840 1.00 86.19 121 TYR A CA 1
ATOM 987 C C . TYR A 1 121 ? -14.382 9.784 4.815 1.00 86.19 121 TYR A C 1
ATOM 989 O O . TYR A 1 121 ? -13.429 10.492 5.146 1.00 86.19 121 TYR A O 1
ATOM 997 N N . LEU A 1 122 ? -14.851 9.738 3.573 1.00 90.00 122 LEU A N 1
ATOM 998 C CA . LEU A 1 122 ? -14.398 10.642 2.529 1.00 90.00 122 LEU A CA 1
ATOM 999 C C . LEU A 1 122 ? -15.345 11.839 2.514 1.00 90.00 122 LEU A C 1
ATOM 1001 O O . LEU A 1 122 ? -16.528 11.680 2.243 1.00 90.00 122 LEU A O 1
ATOM 1005 N N . LEU A 1 123 ? -14.845 13.025 2.846 1.00 91.12 123 LEU A N 1
ATOM 1006 C CA . LEU A 1 123 ? -15.641 14.252 2.837 1.00 91.12 123 LEU A CA 1
ATOM 1007 C C . LEU A 1 123 ? -15.416 15.024 1.544 1.00 91.12 123 LEU A C 1
ATOM 1009 O O . LEU A 1 123 ? -14.283 15.132 1.068 1.00 91.12 123 LEU A O 1
ATOM 1013 N N . TRP A 1 124 ? -16.482 15.621 1.018 1.00 92.44 124 TRP A N 1
ATOM 1014 C CA . TRP A 1 124 ? -16.360 16.558 -0.089 1.00 92.44 124 TRP A CA 1
ATOM 1015 C C . TRP A 1 124 ? -15.710 17.867 0.382 1.00 92.44 124 TRP A C 1
ATOM 1017 O O . TRP A 1 124 ? -16.202 18.499 1.321 1.00 92.44 124 TRP A O 1
ATOM 1027 N N . PRO A 1 125 ? -14.613 18.326 -0.255 1.00 87.25 125 PRO A N 1
ATOM 1028 C CA . PRO A 1 125 ? -13.921 19.546 0.156 1.00 87.25 125 PRO A CA 1
ATOM 1029 C C . PRO A 1 125 ? -14.586 20.831 -0.374 1.00 87.25 125 PRO A C 1
ATOM 1031 O O . PRO A 1 125 ? -13.951 21.886 -0.398 1.00 87.25 125 PRO A O 1
ATOM 1034 N N . ASP A 1 126 ? -15.853 20.760 -0.790 1.00 83.75 126 ASP A N 1
ATOM 1035 C CA . ASP A 1 126 ? -16.669 21.879 -1.286 1.00 83.75 126 ASP A CA 1
ATOM 1036 C C . ASP A 1 126 ? -17.367 22.672 -0.160 1.00 83.75 126 ASP A C 1
ATOM 1038 O O . ASP A 1 126 ? -18.024 23.679 -0.416 1.00 83.75 126 ASP A O 1
ATOM 1042 N N . GLY A 1 127 ? -17.203 22.241 1.097 1.00 82.44 127 GLY A N 1
ATOM 1043 C CA . GLY A 1 127 ? -17.800 22.880 2.272 1.00 82.44 127 GLY A CA 1
ATOM 1044 C C . GLY A 1 127 ? -19.241 22.454 2.562 1.00 82.44 127 GLY A C 1
ATOM 1045 O O . GLY A 1 127 ? -19.807 22.921 3.549 1.00 82.44 127 GLY A O 1
ATOM 1046 N N . SER A 1 128 ? -19.819 21.548 1.765 1.00 86.50 128 SER A N 1
ATOM 1047 C CA . SER A 1 128 ? -21.157 20.986 2.008 1.00 86.50 128 SER A CA 1
ATOM 1048 C C . SER A 1 128 ? -21.231 20.159 3.297 1.00 86.50 128 SER A C 1
ATOM 1050 O O . SER A 1 128 ? -22.288 20.063 3.917 1.00 86.50 128 SER A O 1
ATOM 1052 N N . GLY A 1 129 ? -20.104 19.567 3.713 1.00 85.00 129 GLY A N 1
ATOM 1053 C CA . GLY A 1 129 ? -20.061 18.592 4.805 1.00 85.00 129 GLY A CA 1
ATOM 1054 C C . GLY A 1 129 ? -20.650 17.232 4.422 1.00 85.00 129 GLY A C 1
ATOM 1055 O O . GLY A 1 129 ? -20.863 16.396 5.296 1.00 85.00 129 GLY A O 1
ATOM 1056 N N . GLU A 1 130 ? -20.924 17.004 3.137 1.00 90.62 130 GLU A N 1
ATOM 1057 C CA . GLU A 1 130 ? -21.419 15.725 2.644 1.00 90.62 130 GLU A CA 1
ATOM 1058 C C . GLU A 1 130 ? -20.306 14.669 2.611 1.00 90.62 130 GLU A C 1
ATOM 1060 O O . GLU A 1 130 ? -19.151 14.947 2.267 1.00 90.62 130 GLU A O 1
ATOM 1065 N N . VAL A 1 131 ? -20.681 13.433 2.939 1.00 90.56 131 VAL A N 1
ATOM 1066 C CA . VAL A 1 131 ? -19.805 12.258 2.907 1.00 90.56 131 VAL A CA 1
ATOM 1067 C C . VAL A 1 131 ? -19.997 11.527 1.576 1.00 90.56 131 VAL A C 1
ATOM 1069 O O . VAL A 1 131 ? -21.123 11.268 1.155 1.00 90.56 131 VAL A O 1
ATOM 1072 N N . LEU A 1 132 ? -18.898 11.171 0.912 1.00 91.88 132 LEU A N 1
ATOM 1073 C CA . LEU A 1 132 ? -18.882 10.153 -0.131 1.00 91.88 132 LEU A CA 1
ATOM 1074 C C . LEU A 1 132 ? -18.846 8.775 0.536 1.00 91.88 132 LEU A C 1
ATOM 1076 O O . LEU A 1 132 ? -17.820 8.361 1.080 1.00 91.88 132 LEU A O 1
ATOM 1080 N N . GLU A 1 133 ? -19.973 8.070 0.481 1.00 90.00 133 GLU A N 1
ATOM 1081 C CA . GLU A 1 133 ? -20.046 6.669 0.897 1.00 90.00 133 GLU A CA 1
ATOM 1082 C C . GLU A 1 133 ? -19.084 5.817 0.058 1.00 90.00 133 GLU A C 1
ATOM 1084 O O . GLU A 1 133 ? -18.975 5.990 -1.158 1.00 90.00 133 GLU A O 1
ATOM 1089 N N . GLN A 1 134 ? -18.384 4.882 0.703 1.00 86.75 134 GLN A N 1
ATOM 1090 C CA . GLN A 1 134 ? -17.345 4.079 0.047 1.00 86.75 134 GLN A CA 1
ATOM 1091 C C . GLN A 1 134 ? -17.905 3.229 -1.106 1.00 86.75 134 GLN A C 1
ATOM 1093 O O . GLN A 1 134 ? -17.262 3.106 -2.148 1.00 86.75 134 GLN A O 1
ATOM 1098 N N . ASP A 1 135 ? -19.132 2.724 -0.962 1.00 90.94 135 ASP A N 1
ATOM 1099 C CA . ASP A 1 135 ? -19.827 1.947 -1.999 1.00 90.94 135 ASP A CA 1
ATOM 1100 C C . ASP A 1 135 ? -20.239 2.797 -3.215 1.00 90.94 135 ASP A C 1
ATOM 1102 O O . ASP A 1 135 ? -20.587 2.261 -4.267 1.00 90.94 135 ASP A O 1
ATOM 1106 N N . CYS A 1 136 ? -20.184 4.127 -3.097 1.00 94.19 136 CYS A N 1
ATOM 1107 C CA . CYS A 1 136 ? -20.485 5.060 -4.178 1.00 94.19 136 CYS A CA 1
ATOM 1108 C C . CYS A 1 136 ? -19.234 5.491 -4.956 1.00 94.19 136 CYS A C 1
ATOM 1110 O O . CYS A 1 136 ? -19.353 6.316 -5.862 1.00 94.19 136 CYS A O 1
ATOM 1112 N N . ILE A 1 137 ? -18.039 4.985 -4.631 1.00 96.00 137 ILE A N 1
ATOM 1113 C CA . ILE A 1 137 ? -16.807 5.351 -5.341 1.00 96.00 137 ILE A CA 1
ATOM 1114 C C . ILE A 1 137 ? -16.842 4.793 -6.769 1.00 96.00 137 ILE A C 1
ATOM 1116 O O . ILE A 1 137 ? -16.924 3.589 -6.997 1.00 96.00 137 ILE A O 1
ATOM 1120 N N . THR A 1 138 ? -16.700 5.687 -7.742 1.00 97.38 138 THR A N 1
ATOM 1121 C CA . THR A 1 138 ? -16.508 5.371 -9.158 1.00 97.38 138 THR A CA 1
ATOM 1122 C C . THR A 1 138 ? -15.176 5.967 -9.594 1.00 97.38 138 THR A C 1
ATOM 1124 O O . THR A 1 138 ? -15.026 7.181 -9.745 1.00 97.38 138 THR A O 1
ATOM 1127 N N . CYS A 1 139 ? -14.175 5.101 -9.754 1.00 98.00 139 CYS A N 1
ATOM 1128 C CA . CYS A 1 139 ? -12.790 5.516 -9.953 1.00 98.00 139 CYS A CA 1
ATOM 1129 C C . CYS A 1 139 ? -12.307 5.253 -11.382 1.00 98.00 139 CYS A C 1
ATOM 1131 O O . CYS A 1 139 ? -12.389 4.122 -11.866 1.00 98.00 139 CYS A O 1
ATOM 1133 N N . GLN A 1 140 ? -11.755 6.277 -12.038 1.00 98.38 140 GLN A N 1
ATOM 1134 C CA . GLN A 1 140 ? -11.045 6.121 -13.305 1.00 98.38 140 GLN A CA 1
ATOM 1135 C C . GLN A 1 140 ? -9.534 6.152 -13.074 1.00 98.38 140 GLN A C 1
ATOM 1137 O O . GLN A 1 140 ? -8.997 7.118 -12.540 1.00 98.38 140 GLN A O 1
ATOM 1142 N N . SER A 1 141 ? -8.835 5.110 -13.526 1.00 98.44 141 SER A N 1
ATOM 1143 C CA . SER A 1 141 ? -7.370 5.096 -13.534 1.00 98.44 141 SER A CA 1
ATOM 1144 C C . SER A 1 141 ? -6.821 5.769 -14.787 1.00 98.44 141 SER A C 1
ATOM 1146 O O . SER A 1 141 ? -7.255 5.461 -15.898 1.00 98.44 141 SER A O 1
ATOM 1148 N N . VAL A 1 142 ? -5.838 6.650 -14.612 1.00 97.88 142 VAL A N 1
ATOM 1149 C CA . VAL A 1 142 ? -5.169 7.369 -15.700 1.00 97.88 142 VAL A CA 1
ATOM 1150 C C . VAL A 1 142 ? -3.656 7.185 -15.620 1.00 97.88 142 VAL A C 1
ATOM 1152 O O . VAL A 1 142 ? -3.048 7.238 -14.550 1.00 97.88 142 VAL A O 1
ATOM 1155 N N . LEU A 1 143 ? -3.027 6.985 -16.781 1.00 97.75 143 LEU A N 1
ATOM 1156 C CA . LEU A 1 143 ? -1.572 7.003 -16.891 1.00 97.75 143 LEU A CA 1
ATOM 1157 C C . LEU A 1 143 ? -1.098 8.456 -16.841 1.00 97.75 143 LEU A C 1
ATOM 1159 O O . LEU A 1 143 ? -1.141 9.155 -17.851 1.00 97.75 143 LEU A O 1
ATOM 1163 N N . SER A 1 144 ? -0.615 8.901 -15.683 1.00 97.81 144 SER A N 1
ATOM 1164 C CA . SER A 1 144 ? -0.205 10.292 -15.440 1.00 97.81 144 SER A CA 1
ATOM 1165 C C . SER A 1 144 ? 0.786 10.793 -16.490 1.00 97.81 144 SER A C 1
ATOM 1167 O O . SER A 1 144 ? 0.607 11.868 -17.052 1.00 97.81 144 SER A O 1
ATOM 1169 N N . LYS A 1 145 ? 1.771 9.965 -16.870 1.00 95.94 145 LYS A N 1
ATOM 1170 C CA . LYS A 1 145 ? 2.753 10.284 -17.926 1.00 95.94 145 LYS A CA 1
ATOM 1171 C C . LYS A 1 145 ? 2.144 10.547 -19.314 1.00 95.94 145 LYS A C 1
ATOM 1173 O O . LYS A 1 145 ? 2.815 11.099 -20.177 1.00 95.94 145 LYS A O 1
ATOM 1178 N N . SER A 1 146 ? 0.898 10.146 -19.554 1.00 96.81 146 SER A N 1
ATOM 1179 C CA . SER A 1 146 ? 0.172 10.384 -20.807 1.00 96.81 146 SER A CA 1
ATOM 1180 C C . SER A 1 146 ? -0.684 11.654 -20.771 1.00 96.81 146 SER A C 1
ATOM 118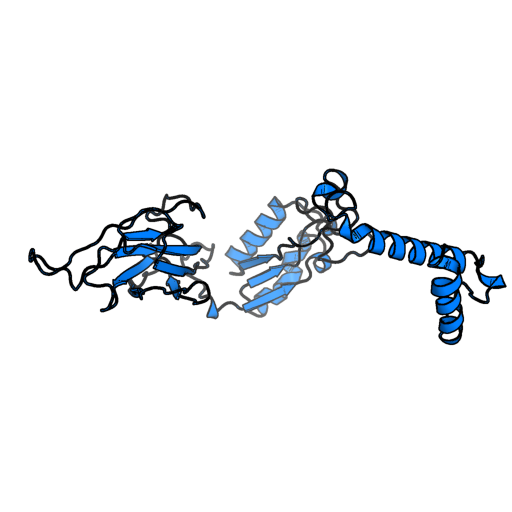2 O O . SER A 1 146 ? -1.251 12.027 -21.796 1.00 96.81 146 SER A O 1
ATOM 1184 N N . LEU A 1 147 ? -0.761 12.350 -19.632 1.00 97.31 147 LEU A N 1
ATOM 1185 C CA . LEU A 1 147 ? -1.510 13.602 -19.485 1.00 97.31 147 LEU A CA 1
ATOM 1186 C C . LEU A 1 147 ? -0.723 14.844 -19.936 1.00 97.31 147 LEU A C 1
ATOM 1188 O O . LEU A 1 147 ? -1.325 15.892 -20.132 1.00 97.31 147 LEU A O 1
ATOM 1192 N N . GLY A 1 148 ? 0.584 14.725 -20.189 1.00 96.25 148 GLY A N 1
ATOM 1193 C CA . GLY A 1 148 ? 1.403 15.852 -20.649 1.00 96.25 148 GLY A CA 1
ATOM 1194 C C . GLY A 1 148 ? 1.581 16.936 -19.574 1.00 96.25 148 GLY A C 1
ATOM 1195 O O . GLY A 1 148 ? 1.512 16.614 -18.386 1.00 96.25 148 GLY A O 1
ATOM 1196 N N . PRO A 1 149 ? 1.838 18.199 -19.961 1.00 97.88 149 PRO A N 1
ATOM 1197 C CA . PRO A 1 149 ? 2.010 19.312 -19.022 1.00 97.88 149 PRO A CA 1
ATOM 1198 C C . PRO A 1 149 ? 0.776 19.527 -18.132 1.00 97.88 149 PRO A C 1
ATOM 1200 O O . PRO A 1 149 ? -0.346 19.377 -18.613 1.00 97.88 149 PRO A O 1
ATOM 1203 N N . LEU A 1 150 ? 0.957 19.939 -16.868 1.00 97.81 150 LEU A N 1
ATOM 1204 C CA . LEU A 1 150 ? -0.150 20.157 -15.915 1.00 97.81 150 LEU A CA 1
ATOM 1205 C C . LEU A 1 150 ? -1.224 21.114 -16.453 1.00 97.81 150 LEU A C 1
ATOM 1207 O O . LEU A 1 150 ? -2.406 20.933 -16.167 1.00 97.81 150 LEU A O 1
ATOM 1211 N N . SER A 1 151 ? -0.834 22.102 -17.263 1.00 97.25 151 SER A N 1
ATOM 1212 C CA . SER A 1 151 ? -1.752 23.063 -17.888 1.00 97.25 151 SER A CA 1
ATOM 1213 C C . SER A 1 151 ? -2.811 22.415 -18.788 1.00 97.25 151 SER A C 1
ATOM 1215 O O . SER A 1 151 ? -3.873 22.999 -18.993 1.00 97.25 151 SER A O 1
ATOM 1217 N N . GLU A 1 152 ? -2.557 21.210 -19.299 1.00 97.56 152 GLU A N 1
ATOM 1218 C CA . GLU A 1 152 ? -3.476 20.464 -20.164 1.00 97.56 152 GLU A CA 1
ATOM 1219 C C . GLU A 1 152 ? -4.268 19.383 -19.418 1.00 97.56 152 GLU A C 1
ATOM 1221 O O . GLU A 1 152 ? -5.164 18.766 -19.991 1.00 97.56 152 GLU A O 1
ATOM 1226 N N . TRP A 1 153 ? -3.963 19.117 -18.145 1.00 98.00 153 TRP A N 1
ATOM 1227 C CA . TRP A 1 153 ? -4.605 18.024 -17.412 1.00 98.00 153 TRP A CA 1
ATOM 1228 C C . TRP A 1 153 ? -6.105 18.243 -17.261 1.00 98.00 153 TRP A C 1
ATOM 123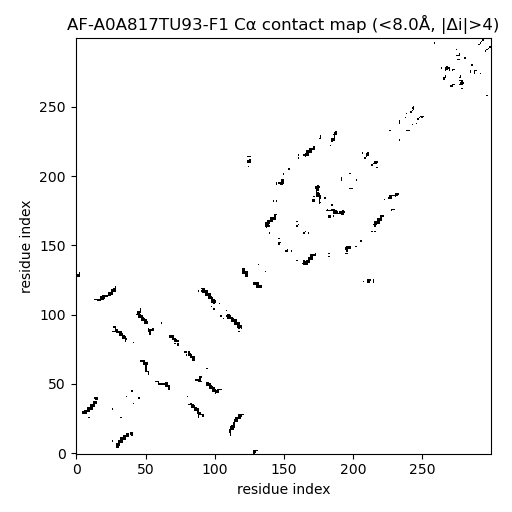0 O O . TRP A 1 153 ? -6.864 17.303 -17.459 1.00 98.00 153 TRP A O 1
ATOM 1240 N N . ILE A 1 154 ? -6.537 19.472 -16.963 1.00 96.88 154 ILE A N 1
ATOM 1241 C CA . ILE A 1 154 ? -7.961 19.791 -16.807 1.00 96.88 154 ILE A CA 1
ATOM 1242 C C . ILE A 1 154 ? -8.733 19.433 -18.081 1.00 96.88 154 ILE A C 1
ATOM 1244 O O . ILE A 1 154 ? -9.637 18.608 -18.019 1.00 96.88 154 ILE A O 1
ATOM 1248 N N . SER A 1 155 ? -8.329 19.939 -19.249 1.00 97.06 155 SER A N 1
ATOM 1249 C CA . SER A 1 155 ? -9.039 19.645 -20.503 1.00 97.06 155 SER A CA 1
ATOM 1250 C C . SER A 1 155 ? -9.025 18.153 -20.855 1.00 97.06 155 SER A C 1
ATOM 1252 O O . SER A 1 155 ? -10.012 17.621 -21.355 1.00 97.06 155 SER A O 1
ATOM 1254 N N . ARG A 1 156 ? -7.933 17.440 -20.554 1.00 97.38 156 ARG A N 1
ATOM 1255 C CA . ARG A 1 156 ? -7.827 15.990 -20.786 1.00 97.38 156 ARG A CA 1
ATOM 1256 C C . ARG A 1 156 ? -8.685 15.164 -19.819 1.00 97.38 156 ARG A C 1
ATOM 1258 O O . ARG A 1 156 ? -9.151 14.093 -20.200 1.00 97.38 156 ARG A O 1
ATOM 1265 N N . LEU A 1 157 ? -8.899 15.647 -18.595 1.00 98.00 157 LEU A N 1
ATOM 1266 C CA . LEU A 1 157 ? -9.684 14.982 -17.549 1.00 98.00 157 LEU A CA 1
ATOM 1267 C C . LEU A 1 157 ? -11.168 15.391 -17.553 1.00 98.00 157 LEU A C 1
ATOM 1269 O O . LEU A 1 157 ? -11.968 14.777 -16.850 1.00 98.00 157 LEU A O 1
ATOM 1273 N N . GLU A 1 158 ? -11.583 16.350 -18.387 1.00 97.38 158 GLU A N 1
ATOM 1274 C CA . GLU A 1 158 ? -13.002 16.702 -18.562 1.00 97.38 158 GLU A CA 1
ATOM 1275 C C . GLU A 1 158 ? -13.855 15.493 -18.956 1.00 97.38 158 GLU A C 1
ATOM 1277 O O . GLU A 1 158 ? -15.003 15.376 -18.528 1.00 97.38 158 GLU A O 1
ATOM 1282 N N . VAL A 1 159 ? -13.308 14.568 -19.751 1.00 96.62 159 VAL A N 1
ATOM 1283 C CA . VAL A 1 159 ? -14.019 13.337 -20.123 1.00 96.62 159 VAL A CA 1
ATOM 1284 C C . VAL A 1 159 ? -14.369 12.498 -18.893 1.00 96.62 159 VAL A C 1
ATOM 1286 O O . VAL A 1 159 ? -15.465 11.946 -18.824 1.00 96.62 159 VAL A O 1
ATOM 1289 N N . THR A 1 160 ? -13.477 12.441 -17.900 1.00 96.81 160 THR A N 1
ATOM 1290 C CA . THR A 1 160 ? -13.697 11.744 -16.630 1.00 96.81 160 THR A CA 1
ATOM 1291 C C . THR A 1 160 ? -14.857 12.370 -15.871 1.00 96.81 160 THR A C 1
ATOM 1293 O O . THR A 1 160 ? -15.773 11.664 -15.449 1.00 96.81 160 THR A O 1
ATOM 1296 N N . HIS A 1 161 ? -14.848 13.701 -15.769 1.00 96.62 161 HIS A N 1
ATOM 1297 C CA . HIS A 1 161 ? -15.895 14.460 -15.098 1.00 96.62 161 HIS A CA 1
ATOM 1298 C C . HIS A 1 161 ? -17.263 14.279 -15.763 1.00 96.62 161 HIS A C 1
ATOM 1300 O O . HIS A 1 161 ? -18.219 13.869 -15.107 1.00 96.62 161 HIS A O 1
ATOM 1306 N N . HIS A 1 162 ? -17.356 14.496 -17.077 1.00 97.69 162 HIS A N 1
ATOM 1307 C CA . HIS A 1 162 ? -18.618 14.370 -17.810 1.00 97.69 162 HIS A CA 1
ATOM 1308 C C . HIS A 1 162 ? -19.143 12.929 -17.882 1.00 97.69 162 HIS A C 1
ATOM 1310 O O . HIS A 1 162 ? -20.334 12.724 -18.106 1.00 97.69 162 HIS A O 1
ATOM 1316 N N . SER A 1 163 ? -18.279 11.933 -17.668 1.00 97.69 163 SER A N 1
ATOM 1317 C CA . SER A 1 163 ? -18.681 10.523 -17.584 1.00 97.69 163 SER A CA 1
ATOM 1318 C C . SER A 1 163 ? -19.249 10.133 -16.212 1.00 97.69 163 SER A C 1
ATOM 1320 O O . SER A 1 163 ? -19.720 9.009 -16.057 1.00 97.69 163 SER A O 1
ATOM 1322 N N . GLY A 1 164 ? -19.220 11.033 -15.222 1.00 96.56 164 GLY A N 1
ATOM 1323 C CA . GLY A 1 164 ? -19.802 10.811 -13.897 1.00 96.56 164 GLY A CA 1
ATOM 1324 C C . GLY A 1 164 ? -18.900 10.081 -12.898 1.00 96.56 164 GLY A C 1
ATOM 1325 O O . GLY A 1 164 ? -19.396 9.647 -11.860 1.00 96.56 164 GLY A O 1
ATOM 1326 N N . TYR A 1 165 ? -17.598 9.945 -13.178 1.00 98.31 165 TYR A N 1
ATOM 1327 C CA . TYR A 1 165 ? -16.641 9.441 -12.188 1.00 98.31 165 TYR A CA 1
ATOM 1328 C C . TYR A 1 165 ? -16.458 10.454 -11.057 1.00 98.31 165 TYR A C 1
ATOM 1330 O O . TYR A 1 165 ? -16.425 11.660 -11.294 1.00 98.31 165 TYR A O 1
ATOM 1338 N N . ASN A 1 166 ? -16.278 9.958 -9.836 1.00 97.25 166 ASN A N 1
ATOM 1339 C CA . ASN A 1 166 ? -16.108 10.785 -8.639 1.00 97.25 166 ASN A CA 1
ATOM 1340 C C . ASN A 1 166 ? -14.741 10.599 -7.952 1.00 97.25 166 ASN A C 1
ATOM 1342 O O . ASN A 1 166 ? -14.462 11.206 -6.915 1.00 97.25 166 ASN A O 1
ATOM 1346 N N . MET A 1 167 ? -13.862 9.795 -8.555 1.00 98.25 167 MET A N 1
ATOM 1347 C CA . MET A 1 167 ? -12.475 9.634 -8.143 1.00 98.25 167 MET A CA 1
ATOM 1348 C C . MET A 1 167 ? -11.562 9.406 -9.354 1.00 98.25 167 MET A C 1
ATOM 1350 O O . MET A 1 167 ? -11.915 8.681 -10.285 1.00 98.25 167 MET A O 1
ATOM 1354 N N . ILE A 1 168 ? -10.367 9.995 -9.328 1.00 98.56 168 ILE A N 1
ATOM 1355 C CA . ILE A 1 168 ? -9.290 9.694 -10.277 1.00 98.56 168 ILE A CA 1
ATOM 1356 C C . ILE A 1 168 ? -8.157 8.984 -9.544 1.00 98.56 168 ILE A C 1
ATOM 1358 O O . ILE A 1 168 ? -7.656 9.461 -8.525 1.00 98.56 168 ILE A O 1
ATOM 1362 N N . HIS A 1 169 ? -7.727 7.854 -10.092 1.00 98.62 169 HIS A N 1
ATOM 1363 C CA . HIS A 1 169 ? -6.497 7.189 -9.701 1.00 98.62 169 HIS A CA 1
ATOM 1364 C C . HIS A 1 169 ? -5.375 7.573 -10.667 1.00 98.62 169 HIS A C 1
ATOM 1366 O O . HIS A 1 169 ? -5.391 7.207 -11.844 1.00 98.62 169 HIS A O 1
ATOM 1372 N N . PHE A 1 170 ? -4.391 8.304 -10.158 1.00 98.50 170 PHE A N 1
ATOM 1373 C CA . PHE A 1 170 ? -3.178 8.644 -10.885 1.00 98.50 170 PHE A CA 1
ATOM 1374 C C . PHE A 1 170 ? -2.120 7.566 -10.657 1.00 98.50 170 PHE A C 1
ATOM 1376 O O . PHE A 1 170 ? -1.742 7.293 -9.520 1.00 98.50 170 PHE A O 1
ATOM 1383 N N . THR A 1 171 ? -1.562 7.004 -11.732 1.00 98.31 171 THR A N 1
ATOM 1384 C CA . THR A 1 171 ? -0.278 6.290 -11.603 1.00 98.31 171 THR A CA 1
ATOM 1385 C C . THR A 1 171 ? 0.804 7.241 -11.070 1.00 98.31 171 THR A C 1
ATOM 1387 O O . THR A 1 171 ? 0.631 8.459 -11.207 1.00 98.31 171 THR A O 1
ATOM 1390 N N . PRO A 1 172 ? 1.943 6.746 -10.550 1.00 98.12 172 PRO A N 1
ATOM 1391 C CA . PRO A 1 172 ? 2.948 7.595 -9.916 1.00 98.12 172 PRO A CA 1
ATOM 1392 C C . PRO A 1 172 ? 3.309 8.835 -10.749 1.00 98.12 172 PRO A C 1
ATOM 1394 O O . PRO A 1 172 ? 3.555 8.758 -11.957 1.00 98.12 172 PRO A O 1
ATOM 1397 N N . VAL A 1 173 ? 3.294 9.994 -10.090 1.00 98.00 173 VAL A N 1
ATOM 1398 C CA . VAL A 1 173 ? 3.585 11.312 -10.683 1.00 98.00 173 VAL A CA 1
ATOM 1399 C C . VAL A 1 173 ? 5.056 11.712 -10.523 1.00 98.00 173 VAL A C 1
ATOM 1401 O O . VAL A 1 173 ? 5.478 12.782 -10.954 1.00 98.00 173 VAL A O 1
ATOM 1404 N N . GLN A 1 174 ? 5.839 10.858 -9.877 1.00 97.88 174 GLN A N 1
ATOM 1405 C CA . GLN A 1 174 ? 7.236 11.076 -9.554 1.00 97.88 174 GLN A CA 1
ATOM 1406 C C . GLN A 1 174 ? 8.146 10.931 -10.784 1.00 97.88 174 GLN A C 1
ATOM 1408 O O . GLN A 1 174 ? 7.731 10.461 -11.848 1.00 97.88 174 GLN A O 1
ATOM 1413 N N . ILE A 1 175 ? 9.414 11.326 -10.642 1.00 97.25 175 ILE A N 1
ATOM 1414 C CA . ILE A 1 175 ? 10.423 11.131 -11.691 1.00 97.25 175 ILE A CA 1
ATOM 1415 C C . ILE A 1 175 ? 10.569 9.641 -11.999 1.00 97.25 175 ILE A C 1
ATOM 1417 O O . ILE A 1 175 ? 10.837 8.835 -11.108 1.00 97.25 175 ILE A O 1
ATOM 1421 N N . LEU A 1 176 ? 10.437 9.298 -13.277 1.00 96.62 176 LEU A N 1
ATOM 1422 C CA . LEU A 1 176 ? 10.579 7.937 -13.780 1.00 96.62 176 LEU A CA 1
ATOM 1423 C C . LEU A 1 176 ? 11.964 7.723 -14.395 1.00 96.62 176 LEU A C 1
ATOM 1425 O O . LEU A 1 176 ? 12.604 8.665 -14.865 1.00 96.62 176 LEU A O 1
ATOM 1429 N N . ASN A 1 177 ? 12.370 6.461 -14.467 1.00 95.12 177 ASN A N 1
ATOM 1430 C CA . ASN A 1 177 ? 13.572 6.032 -15.169 1.00 95.12 177 ASN A CA 1
ATOM 1431 C C . ASN A 1 177 ? 13.522 6.427 -16.647 1.00 95.12 177 ASN A C 1
ATOM 1433 O O . ASN A 1 177 ? 12.574 6.083 -17.355 1.00 95.12 177 ASN A O 1
ATOM 1437 N N . CYS A 1 178 ? 14.563 7.103 -17.131 1.00 86.69 178 CYS A N 1
ATOM 1438 C CA . CYS A 1 178 ? 14.560 7.693 -18.471 1.00 86.69 178 CYS A CA 1
ATOM 1439 C C . CYS A 1 178 ? 14.598 6.661 -19.610 1.00 86.69 178 CYS A C 1
ATOM 1441 O O . CYS A 1 178 ? 14.137 6.960 -20.710 1.00 86.69 178 CYS A O 1
ATOM 1443 N N . ILE A 1 179 ? 15.124 5.458 -19.356 1.00 89.75 179 ILE A N 1
ATOM 1444 C CA . ILE A 1 179 ? 15.285 4.412 -20.374 1.00 89.75 179 ILE A CA 1
ATOM 1445 C C . ILE A 1 179 ? 13.998 3.601 -20.510 1.00 89.75 179 ILE A C 1
ATOM 1447 O O . ILE A 1 179 ? 13.432 3.502 -21.596 1.00 89.75 179 ILE A O 1
ATOM 1451 N N . SER A 1 180 ? 13.525 3.014 -19.409 1.00 93.69 180 SER A N 1
ATOM 1452 C CA . SER A 1 180 ? 12.310 2.192 -19.433 1.00 93.69 180 SER A CA 1
ATOM 1453 C C . SER A 1 180 ? 11.039 3.033 -19.538 1.00 93.69 180 SER A C 1
ATOM 1455 O O . SER A 1 180 ? 10.042 2.570 -20.093 1.00 93.69 180 SER A O 1
ATOM 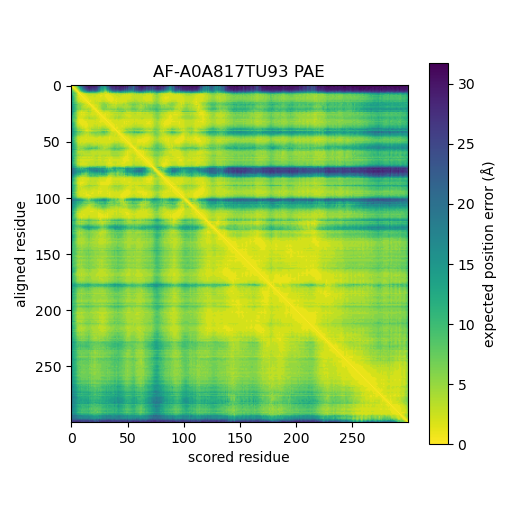1457 N N . ASN A 1 181 ? 11.054 4.247 -18.972 1.00 93.12 181 ASN A N 1
ATOM 1458 C CA . ASN A 1 181 ? 9.904 5.141 -18.839 1.00 93.12 181 ASN A CA 1
ATOM 1459 C C . ASN A 1 181 ? 8.651 4.431 -18.280 1.00 93.12 181 ASN A C 1
ATOM 1461 O O . ASN A 1 181 ? 7.508 4.753 -18.628 1.00 93.12 181 ASN A O 1
ATOM 1465 N N . SER A 1 182 ? 8.854 3.407 -17.445 1.00 95.62 182 SER A N 1
ATOM 1466 C CA . SER A 1 182 ? 7.777 2.681 -16.771 1.00 95.62 182 SER A CA 1
ATOM 1467 C C . SER A 1 182 ? 7.218 3.532 -15.636 1.00 95.62 182 SER A C 1
ATOM 1469 O O . SER A 1 182 ? 7.990 4.085 -14.858 1.00 95.62 182 SER A O 1
ATOM 1471 N N . SER A 1 183 ? 5.887 3.595 -15.497 1.00 95.62 183 SER A N 1
ATOM 1472 C CA . SER A 1 183 ? 5.224 4.406 -14.459 1.00 95.62 183 SER A CA 1
ATOM 1473 C C . SER A 1 183 ? 5.556 3.954 -13.033 1.00 95.62 183 SER A C 1
ATOM 1475 O O . SER A 1 183 ? 5.376 4.723 -12.101 1.00 95.62 183 SER A O 1
ATOM 1477 N N . TYR A 1 184 ? 6.049 2.725 -12.867 1.00 96.56 184 TYR A N 1
ATOM 1478 C CA . TYR A 1 184 ? 6.403 2.148 -11.568 1.00 96.56 184 TYR A CA 1
ATOM 1479 C C . TYR A 1 184 ? 7.918 2.093 -11.326 1.00 96.56 184 TYR A C 1
ATOM 1481 O O . TYR A 1 184 ? 8.353 1.804 -10.219 1.00 96.56 184 TYR A O 1
ATOM 1489 N N . SER A 1 185 ? 8.739 2.426 -12.331 1.00 96.44 185 SER A N 1
ATOM 1490 C CA . SER A 1 185 ? 10.194 2.520 -12.176 1.00 96.44 185 SER A CA 1
ATOM 1491 C C . SER A 1 185 ? 10.578 3.942 -11.767 1.00 96.44 185 SER A C 1
ATOM 1493 O O . SER A 1 185 ? 11.029 4.731 -12.598 1.00 96.44 185 SER A O 1
ATOM 1495 N N . ILE A 1 186 ? 10.377 4.268 -10.489 1.00 97.00 186 ILE A N 1
ATOM 1496 C CA . ILE A 1 186 ? 10.570 5.615 -9.934 1.00 97.00 186 ILE A CA 1
ATOM 1497 C C . ILE A 1 186 ? 12.047 5.857 -9.588 1.00 97.00 186 ILE A C 1
ATOM 1499 O O . ILE A 1 186 ? 12.626 5.137 -8.773 1.00 97.00 186 ILE A O 1
ATOM 1503 N N . SER A 1 187 ? 12.651 6.888 -10.180 1.00 96.50 187 SER A N 1
ATOM 1504 C CA . SER A 1 187 ? 14.051 7.279 -9.943 1.00 96.50 187 SER A CA 1
ATOM 1505 C C . SER A 1 187 ? 14.207 8.247 -8.773 1.00 96.50 187 SER A C 1
ATOM 1507 O O . SER A 1 187 ? 15.206 8.191 -8.059 1.00 96.50 187 SER A O 1
ATOM 1509 N N . ASP A 1 188 ? 13.222 9.115 -8.538 1.00 95.75 188 ASP A N 1
ATOM 1510 C CA . ASP A 1 188 ? 13.207 10.027 -7.392 1.00 95.75 188 ASP A CA 1
ATOM 1511 C C . ASP A 1 188 ? 11.780 10.164 -6.856 1.00 95.75 188 ASP A C 1
ATOM 1513 O O . ASP A 1 188 ? 10.933 10.824 -7.457 1.00 95.75 188 ASP A O 1
ATOM 1517 N N . HIS A 1 189 ? 11.519 9.535 -5.709 1.00 94.62 189 HIS A N 1
ATOM 1518 C CA . HIS A 1 189 ? 10.196 9.505 -5.084 1.00 94.62 189 HIS A CA 1
ATOM 1519 C C . HIS A 1 189 ? 9.735 10.878 -4.568 1.00 94.62 189 HIS A C 1
ATOM 1521 O O . HIS A 1 189 ? 8.558 11.054 -4.262 1.00 94.62 189 HIS A O 1
ATOM 1527 N N . HIS A 1 190 ? 10.654 11.835 -4.418 1.00 94.12 190 HIS A N 1
ATOM 1528 C CA . HIS A 1 190 ? 10.401 13.114 -3.748 1.00 94.12 190 HIS A CA 1
ATOM 1529 C C . HIS A 1 190 ? 10.248 14.268 -4.737 1.00 94.12 190 HIS A C 1
ATOM 1531 O O . HIS A 1 190 ? 9.978 15.396 -4.330 1.00 94.12 190 HIS A O 1
ATOM 1537 N N . LYS A 1 191 ? 10.398 14.007 -6.038 1.00 96.19 191 LYS A N 1
ATOM 1538 C CA . LYS A 1 191 ? 10.297 15.025 -7.084 1.00 96.19 191 LYS A CA 1
ATOM 1539 C C . LYS A 1 191 ? 9.222 14.672 -8.090 1.00 96.19 191 LYS A C 1
ATOM 1541 O O . LYS A 1 191 ? 9.061 13.511 -8.458 1.00 96.19 191 LYS A O 1
ATOM 1546 N N . LEU A 1 192 ? 8.506 15.697 -8.533 1.00 97.81 192 LEU A N 1
ATOM 1547 C CA . LEU A 1 192 ? 7.514 15.580 -9.589 1.00 97.81 192 LEU A CA 1
ATOM 1548 C C . LEU A 1 192 ? 8.209 15.307 -10.931 1.00 97.81 192 LEU A C 1
ATOM 1550 O O . LEU A 1 192 ? 9.301 15.821 -11.186 1.00 97.81 192 LEU A O 1
ATOM 1554 N N . ASN A 1 193 ? 7.581 14.510 -11.793 1.00 97.44 193 ASN A N 1
ATOM 1555 C CA . ASN A 1 193 ? 8.091 14.242 -13.131 1.00 97.44 193 ASN A CA 1
ATOM 1556 C C . ASN A 1 193 ? 8.205 15.546 -13.955 1.00 97.44 193 ASN A C 1
ATOM 1558 O O . ASN A 1 193 ? 7.187 16.215 -14.162 1.00 97.44 193 ASN A O 1
ATOM 1562 N N . PRO A 1 194 ? 9.393 15.891 -14.498 1.00 96.31 194 PRO A N 1
ATOM 1563 C CA . PRO A 1 194 ? 9.588 17.099 -15.301 1.00 96.31 194 PRO A CA 1
ATOM 1564 C C . PRO A 1 194 ? 8.702 17.182 -16.548 1.00 96.31 194 PRO A C 1
ATOM 1566 O O . PRO A 1 194 ? 8.455 18.280 -17.039 1.00 96.31 194 PRO A O 1
ATOM 1569 N N . LEU A 1 195 ? 8.196 16.046 -17.048 1.00 96.31 195 LEU A N 1
ATOM 1570 C CA . LEU A 1 195 ? 7.231 15.996 -18.151 1.00 96.31 195 LEU A CA 1
ATOM 1571 C C . LEU A 1 195 ? 6.010 16.891 -17.892 1.00 96.31 195 LEU A C 1
ATOM 1573 O O . LEU A 1 195 ? 5.455 17.469 -18.825 1.00 96.31 195 LEU A O 1
ATOM 1577 N N . PHE A 1 196 ? 5.603 17.016 -16.629 1.00 97.81 196 PHE A N 1
ATOM 1578 C CA . PHE A 1 196 ? 4.430 17.789 -16.245 1.00 97.81 196 PHE A CA 1
ATOM 1579 C C . PHE A 1 196 ? 4.683 19.300 -16.227 1.00 97.81 196 PHE A C 1
ATOM 1581 O O . PHE A 1 196 ? 3.719 20.056 -16.165 1.00 97.81 196 PHE A O 1
ATOM 1588 N N . GLN A 1 197 ? 5.943 19.740 -16.340 1.00 97.44 197 GLN A N 1
ATOM 1589 C CA . GLN A 1 197 ? 6.332 21.154 -16.418 1.00 97.44 197 GLN A CA 1
ATOM 1590 C C . GLN A 1 197 ? 5.713 22.010 -15.301 1.00 97.44 197 GLN A C 1
ATOM 1592 O O . GLN A 1 197 ? 5.231 23.110 -15.554 1.00 97.44 197 GLN A O 1
ATOM 1597 N N . GLY A 1 198 ? 5.717 21.494 -14.072 1.00 95.81 198 GLY A N 1
ATOM 1598 C CA . GLY A 1 198 ? 5.154 22.192 -12.923 1.00 95.81 198 GLY A CA 1
ATOM 1599 C C . GLY A 1 198 ? 5.708 21.706 -11.591 1.00 95.81 198 GLY A C 1
ATOM 1600 O O . GLY A 1 198 ? 6.674 20.937 -11.550 1.00 95.81 198 GLY A O 1
ATOM 1601 N N . THR A 1 199 ? 5.098 22.160 -10.499 1.00 97.25 199 THR A N 1
ATOM 1602 C CA . THR A 1 199 ? 5.497 21.822 -9.124 1.00 97.25 199 THR A CA 1
ATOM 1603 C C . THR A 1 199 ? 4.430 21.019 -8.377 1.00 97.25 199 THR A C 1
ATOM 1605 O O . THR A 1 199 ? 3.294 20.866 -8.832 1.00 97.25 199 THR A O 1
ATOM 1608 N N . TYR A 1 200 ? 4.780 20.486 -7.201 1.00 97.62 200 TYR A N 1
ATOM 1609 C CA . TYR A 1 200 ? 3.799 19.818 -6.340 1.00 97.62 200 TYR A CA 1
ATOM 1610 C C . TYR A 1 200 ? 2.726 20.781 -5.820 1.00 97.62 200 TYR A C 1
ATOM 1612 O O . TYR A 1 200 ? 1.592 20.358 -5.617 1.00 97.62 200 TYR A O 1
ATOM 1620 N N . GLU A 1 201 ? 3.048 22.061 -5.633 1.00 98.00 201 GLU A N 1
ATOM 1621 C CA . GLU A 1 201 ? 2.083 23.093 -5.247 1.00 98.00 201 GLU A CA 1
ATOM 1622 C C . GLU A 1 201 ? 1.052 23.330 -6.356 1.00 98.00 201 GLU A C 1
ATOM 1624 O O . GLU A 1 201 ? -0.144 23.414 -6.076 1.00 98.00 201 GLU A O 1
ATOM 1629 N N . GLU A 1 202 ? 1.492 23.379 -7.615 1.00 98.00 202 GLU A N 1
ATOM 1630 C CA . GLU A 1 202 ? 0.602 23.516 -8.774 1.00 98.00 202 GLU A CA 1
ATOM 1631 C C . GLU A 1 202 ? -0.257 22.264 -8.976 1.00 98.00 202 GLU A C 1
ATOM 1633 O O . GLU A 1 202 ? -1.468 22.374 -9.175 1.00 98.00 202 GLU A O 1
ATOM 1638 N N . LEU A 1 203 ? 0.335 21.070 -8.850 1.00 98.06 203 LEU A N 1
ATOM 1639 C CA . LEU A 1 203 ? -0.410 19.810 -8.880 1.00 98.06 203 LEU A CA 1
ATOM 1640 C C . LEU A 1 203 ? -1.446 19.754 -7.750 1.00 98.06 203 LEU A C 1
ATOM 1642 O O . LEU A 1 203 ? -2.593 19.371 -7.981 1.00 98.06 203 LEU A O 1
ATOM 1646 N N . LYS A 1 204 ? -1.069 20.170 -6.535 1.00 97.69 204 LYS A N 1
ATOM 1647 C CA . LYS A 1 204 ? -1.986 20.257 -5.397 1.00 97.69 204 LYS A CA 1
ATOM 1648 C C . LYS A 1 204 ? -3.144 21.203 -5.696 1.00 97.69 204 LYS A C 1
ATOM 1650 O O . LYS A 1 204 ? -4.287 20.836 -5.446 1.00 97.69 204 LYS A O 1
ATOM 1655 N N . LEU A 1 205 ? -2.868 22.392 -6.231 1.00 97.62 205 LEU A N 1
ATOM 1656 C CA . LEU A 1 205 ? -3.907 23.353 -6.593 1.00 97.62 205 LEU A CA 1
ATOM 1657 C C . LEU A 1 205 ? -4.871 22.767 -7.635 1.00 97.62 205 LEU A C 1
ATOM 1659 O O . LEU A 1 205 ? -6.082 22.933 -7.510 1.00 97.62 205 LEU A O 1
ATOM 1663 N N . LEU A 1 206 ? -4.348 22.049 -8.631 1.00 97.44 206 LEU A N 1
ATOM 1664 C CA . LEU A 1 206 ? -5.148 21.375 -9.651 1.00 97.44 206 LEU A CA 1
ATOM 1665 C C . LEU A 1 206 ? -6.064 20.304 -9.037 1.00 97.44 206 LEU A C 1
ATOM 1667 O O . LEU A 1 206 ? -7.267 20.309 -9.298 1.00 97.44 206 LEU A O 1
ATOM 1671 N N . ILE A 1 207 ? -5.521 19.432 -8.182 1.00 97.12 207 ILE A N 1
ATOM 1672 C CA . ILE A 1 207 ? -6.285 18.394 -7.469 1.00 97.12 207 ILE A CA 1
ATOM 1673 C C . ILE A 1 207 ? -7.349 19.017 -6.560 1.00 97.12 207 ILE A C 1
ATOM 1675 O O . ILE A 1 207 ? -8.506 18.600 -6.598 1.00 97.12 207 ILE A O 1
ATOM 1679 N N . ASP A 1 208 ? -6.996 20.049 -5.791 1.00 96.12 208 ASP A N 1
ATOM 1680 C CA . ASP A 1 208 ? -7.937 20.761 -4.923 1.00 96.12 208 ASP A CA 1
ATOM 1681 C C . ASP A 1 208 ? -9.074 21.403 -5.738 1.00 96.12 208 ASP A C 1
ATOM 1683 O O . ASP A 1 208 ? -10.229 21.393 -5.307 1.00 96.12 208 ASP A O 1
ATOM 1687 N N . ASN A 1 209 ? -8.768 21.944 -6.923 1.00 95.25 209 ASN A N 1
ATOM 1688 C CA . ASN A 1 209 ? -9.766 22.516 -7.825 1.00 95.25 209 ASN A CA 1
ATOM 1689 C C . ASN A 1 209 ? -10.714 21.444 -8.372 1.00 95.25 209 ASN A C 1
ATOM 1691 O O . ASN A 1 209 ? -11.924 21.650 -8.316 1.00 95.25 209 ASN A O 1
ATOM 1695 N N . MET A 1 210 ? -10.207 20.292 -8.827 1.00 96.31 210 MET A N 1
ATOM 1696 C CA . MET A 1 210 ? -11.061 19.174 -9.259 1.00 96.31 210 MET A CA 1
ATOM 1697 C C . MET A 1 210 ? -11.952 18.677 -8.114 1.00 96.31 210 MET A C 1
ATOM 1699 O O . MET A 1 210 ? -13.151 18.467 -8.297 1.00 96.31 210 MET A O 1
ATOM 1703 N N . ALA A 1 211 ? -11.405 18.558 -6.906 1.00 95.81 211 ALA A N 1
ATOM 1704 C CA . ALA A 1 211 ? -12.168 18.094 -5.756 1.00 95.81 211 ALA A CA 1
ATOM 1705 C C . ALA A 1 211 ? -13.288 19.071 -5.356 1.00 95.81 211 ALA A C 1
ATOM 1707 O O . ALA A 1 211 ? -14.380 18.632 -5.003 1.00 95.81 211 ALA A O 1
ATOM 1708 N N . LYS A 1 212 ? -13.049 20.386 -5.455 1.00 94.62 212 LYS A N 1
ATOM 1709 C CA . LYS A 1 212 ? -14.037 21.430 -5.127 1.00 94.62 212 LYS A CA 1
ATOM 1710 C C . LYS A 1 212 ? -15.058 21.682 -6.231 1.00 94.62 212 LYS A C 1
ATOM 1712 O O . LYS A 1 212 ? -16.236 21.840 -5.942 1.00 94.62 212 LYS A O 1
ATOM 1717 N N . GLN A 1 213 ? -14.606 21.783 -7.479 1.00 94.12 213 GLN A N 1
ATOM 1718 C CA . GLN A 1 213 ? -15.445 22.208 -8.603 1.00 94.12 213 GLN A CA 1
ATOM 1719 C C . GLN A 1 213 ? -16.154 21.034 -9.272 1.00 94.12 213 GLN A C 1
ATOM 1721 O O . GLN A 1 213 ? -17.295 21.177 -9.699 1.00 94.12 213 GLN A O 1
ATOM 1726 N N . TRP A 1 214 ? -15.490 19.881 -9.367 1.00 96.00 214 TRP A N 1
ATOM 1727 C CA . TRP A 1 214 ? -16.015 18.706 -10.065 1.00 96.00 214 TRP A CA 1
ATOM 1728 C C . TRP A 1 214 ? -16.497 17.609 -9.124 1.00 96.00 214 TRP A C 1
ATOM 1730 O O . TRP A 1 214 ? -17.088 16.641 -9.596 1.00 96.00 214 TRP A O 1
ATOM 1740 N N . ARG A 1 215 ? -16.250 17.747 -7.812 1.00 95.81 215 ARG A N 1
ATOM 1741 C CA . ARG A 1 215 ? -16.473 16.690 -6.812 1.00 95.81 215 ARG A CA 1
ATOM 1742 C C . ARG A 1 215 ? -15.798 15.385 -7.235 1.00 95.81 215 ARG A C 1
ATOM 1744 O O . ARG A 1 215 ? -16.397 14.314 -7.238 1.00 95.81 215 ARG A O 1
ATOM 1751 N N . ILE A 1 216 ? -14.520 15.503 -7.597 1.00 97.25 216 ILE A N 1
ATOM 1752 C CA . ILE A 1 216 ? -13.657 14.375 -7.951 1.00 97.25 216 ILE A CA 1
ATOM 1753 C C . ILE A 1 216 ? -12.491 14.310 -6.973 1.00 97.25 216 ILE A C 1
ATOM 1755 O O . ILE A 1 216 ? -11.629 15.187 -6.960 1.00 97.25 216 ILE A O 1
ATOM 1759 N N . LEU A 1 217 ? -12.452 13.256 -6.158 1.00 97.25 217 LEU A N 1
ATOM 1760 C CA . LEU A 1 217 ? -11.309 12.978 -5.288 1.00 97.25 217 LEU A CA 1
ATOM 1761 C C . LEU A 1 217 ? -10.155 12.368 -6.087 1.00 97.25 217 LEU A C 1
ATOM 1763 O O . LEU A 1 217 ? -10.309 11.954 -7.235 1.00 97.25 217 LEU A O 1
ATOM 1767 N N . SER A 1 218 ? -8.969 12.311 -5.492 1.00 97.50 218 SER A N 1
ATOM 1768 C CA . SER A 1 218 ? -7.787 11.765 -6.156 1.00 97.50 218 SER A CA 1
ATOM 1769 C C . SER A 1 218 ? -7.018 10.829 -5.241 1.00 97.50 218 SER A C 1
ATOM 1771 O O . SER A 1 218 ? -6.871 11.096 -4.050 1.00 97.50 218 SER A O 1
ATOM 1773 N N . ILE A 1 219 ? -6.504 9.749 -5.820 1.00 97.69 219 ILE A N 1
ATOM 1774 C CA . ILE A 1 219 ? -5.570 8.822 -5.180 1.00 97.69 219 ILE A CA 1
ATOM 1775 C C . ILE A 1 219 ? -4.374 8.586 -6.100 1.00 97.69 219 ILE A C 1
ATOM 1777 O O . ILE A 1 219 ? -4.460 8.794 -7.311 1.00 97.69 219 ILE A O 1
ATOM 1781 N N . THR A 1 220 ? -3.262 8.140 -5.525 1.00 97.69 220 THR A N 1
ATOM 1782 C CA . THR A 1 220 ? -2.066 7.746 -6.273 1.00 97.69 220 THR A CA 1
ATOM 1783 C C . THR A 1 220 ? -1.519 6.435 -5.744 1.00 97.69 220 THR A C 1
ATOM 1785 O O . THR A 1 220 ? -1.611 6.153 -4.548 1.00 97.69 220 THR A O 1
ATOM 1788 N N . ASP A 1 221 ? -0.895 5.673 -6.632 1.00 97.25 221 ASP A N 1
ATOM 1789 C CA . ASP A 1 221 ? -0.079 4.529 -6.251 1.00 97.25 221 ASP A CA 1
ATOM 1790 C C . ASP A 1 221 ? 1.113 4.957 -5.377 1.00 97.25 221 ASP A C 1
ATOM 1792 O O . ASP A 1 221 ? 1.753 5.987 -5.620 1.00 97.25 221 ASP A O 1
ATOM 1796 N N . LEU A 1 222 ? 1.438 4.119 -4.389 1.00 95.44 222 LEU A N 1
ATOM 1797 C CA . LEU A 1 222 ? 2.665 4.187 -3.595 1.00 95.44 222 LEU A CA 1
ATOM 1798 C C . LEU A 1 222 ? 3.492 2.927 -3.857 1.00 95.44 222 LEU A C 1
ATOM 1800 O O . LEU A 1 222 ? 3.026 1.810 -3.635 1.00 95.44 222 LEU A O 1
ATOM 1804 N N . VAL A 1 223 ? 4.728 3.105 -4.324 1.00 95.50 223 VAL A N 1
ATOM 1805 C CA . VAL A 1 223 ? 5.632 2.002 -4.675 1.00 95.50 223 VAL A CA 1
ATOM 1806 C C . VAL A 1 223 ? 6.670 1.840 -3.571 1.00 95.50 223 VAL A C 1
ATOM 1808 O O . VAL A 1 223 ? 7.599 2.631 -3.463 1.00 95.50 223 VAL A O 1
ATOM 1811 N N . TYR A 1 224 ? 6.498 0.825 -2.723 1.00 93.00 224 TYR A N 1
ATOM 1812 C CA . TYR A 1 224 ? 7.416 0.561 -1.604 1.00 93.00 224 TYR A CA 1
ATOM 1813 C C . TYR A 1 224 ? 8.428 -0.550 -1.877 1.00 93.00 224 TYR A C 1
ATOM 1815 O O . TYR A 1 224 ? 9.459 -0.630 -1.220 1.00 93.00 224 TYR A O 1
ATOM 1823 N N . ASN A 1 225 ? 8.121 -1.444 -2.812 1.00 93.50 225 ASN A N 1
ATOM 1824 C CA . ASN A 1 225 ? 8.861 -2.687 -3.003 1.00 93.50 225 ASN A CA 1
ATOM 1825 C C . ASN A 1 225 ? 10.121 -2.536 -3.868 1.00 93.50 225 ASN A C 1
ATOM 1827 O O . ASN A 1 225 ? 10.979 -3.412 -3.824 1.00 93.50 225 ASN A O 1
ATOM 1831 N N . HIS A 1 226 ? 10.221 -1.484 -4.684 1.00 93.25 226 HIS A N 1
ATOM 1832 C CA . HIS A 1 226 ? 11.368 -1.251 -5.559 1.00 93.25 22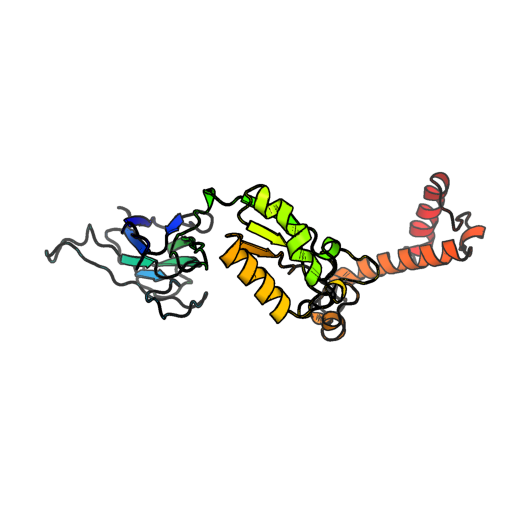6 HIS A CA 1
ATOM 1833 C C . HIS A 1 226 ? 11.536 0.234 -5.897 1.00 93.25 226 HIS A C 1
ATOM 1835 O O . HIS A 1 226 ? 10.606 1.023 -5.764 1.00 93.25 226 HIS A O 1
ATOM 1841 N N . ALA A 1 227 ? 12.728 0.584 -6.377 1.00 94.62 227 ALA A N 1
ATOM 1842 C CA . ALA A 1 227 ? 13.022 1.850 -7.038 1.00 94.62 227 ALA A CA 1
ATOM 1843 C C . ALA A 1 227 ? 13.720 1.568 -8.376 1.00 94.62 227 ALA A C 1
ATOM 1845 O O . ALA A 1 227 ? 14.171 0.447 -8.630 1.00 94.62 227 ALA A O 1
ATOM 1846 N N . ALA A 1 228 ? 13.808 2.576 -9.241 1.00 95.62 228 ALA A N 1
ATOM 1847 C CA . ALA A 1 228 ? 14.538 2.456 -10.494 1.00 95.62 228 ALA A CA 1
ATOM 1848 C C . ALA A 1 228 ? 16.030 2.163 -10.265 1.00 95.62 228 ALA A C 1
ATOM 1850 O O . ALA A 1 228 ? 16.622 2.583 -9.270 1.00 95.62 228 ALA A O 1
ATOM 1851 N N . ASN A 1 229 ? 16.658 1.498 -11.235 1.00 91.38 229 ASN A N 1
ATOM 1852 C CA . ASN A 1 229 ? 18.083 1.154 -11.187 1.00 91.38 229 ASN A CA 1
ATOM 1853 C C . ASN A 1 229 ? 19.027 2.374 -11.208 1.00 91.38 229 ASN A C 1
ATOM 1855 O O . ASN A 1 229 ? 20.198 2.245 -10.864 1.00 91.38 229 ASN A O 1
ATOM 1859 N N . ASP A 1 230 ? 18.529 3.550 -11.589 1.00 92.56 230 ASP A N 1
ATOM 1860 C CA . ASP A 1 230 ? 19.243 4.827 -11.582 1.00 92.56 230 ASP A CA 1
ATOM 1861 C C . ASP A 1 230 ? 18.899 5.717 -10.374 1.00 92.56 230 ASP A C 1
ATOM 1863 O O . ASP A 1 230 ? 19.378 6.852 -10.303 1.00 92.56 230 ASP A O 1
ATOM 1867 N N . CYS A 1 231 ? 18.113 5.213 -9.413 1.00 93.81 231 CYS A N 1
ATOM 1868 C CA . CYS A 1 231 ? 17.713 5.951 -8.218 1.00 93.81 231 CYS A CA 1
ATOM 1869 C C . CYS A 1 231 ? 18.929 6.388 -7.388 1.00 93.81 231 CYS A C 1
ATOM 1871 O O . CYS A 1 231 ? 19.711 5.567 -6.907 1.00 93.81 231 CYS A O 1
ATOM 1873 N N . GLU A 1 232 ? 19.067 7.698 -7.179 1.00 92.69 232 GLU A N 1
ATOM 1874 C CA . GLU A 1 232 ? 20.222 8.274 -6.484 1.00 92.69 232 GLU A CA 1
ATOM 1875 C C . GLU A 1 232 ? 20.296 7.844 -5.013 1.00 92.69 232 GLU A C 1
ATOM 1877 O O . GLU A 1 232 ? 21.382 7.599 -4.490 1.00 92.69 232 GLU A O 1
ATOM 1882 N N . LEU A 1 233 ? 19.140 7.660 -4.365 1.00 90.44 233 LEU A N 1
ATOM 1883 C CA . LEU A 1 233 ? 19.080 7.197 -2.981 1.00 90.44 233 LEU A CA 1
ATOM 1884 C C . LEU A 1 233 ? 19.699 5.800 -2.825 1.00 90.44 233 LEU A C 1
ATOM 1886 O O . LEU A 1 233 ? 20.410 5.564 -1.856 1.00 90.44 233 LEU A O 1
ATOM 1890 N N . LEU A 1 234 ? 19.504 4.900 -3.797 1.00 91.81 234 LEU A N 1
ATOM 1891 C CA . LEU A 1 234 ? 20.115 3.566 -3.772 1.00 91.81 234 LEU A CA 1
ATOM 1892 C C . LEU A 1 234 ? 21.631 3.600 -4.003 1.00 91.81 234 LEU A C 1
ATOM 1894 O O . LEU A 1 234 ? 22.333 2.713 -3.526 1.00 91.81 234 LEU A O 1
ATOM 1898 N N . LYS A 1 235 ? 22.155 4.617 -4.700 1.00 91.44 235 LYS A N 1
ATOM 1899 C CA . LYS A 1 235 ? 23.610 4.806 -4.841 1.00 91.44 235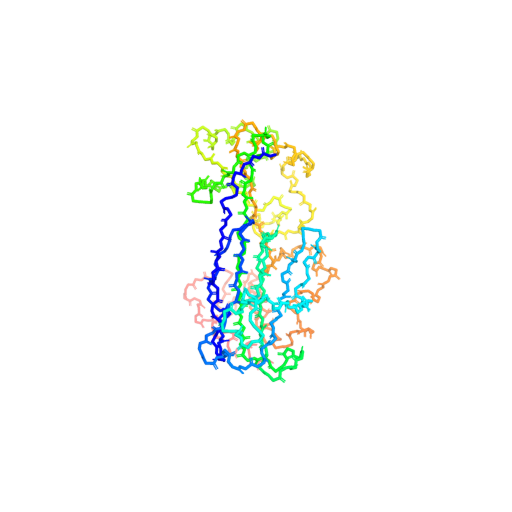 LYS A CA 1
ATOM 1900 C C . LYS A 1 235 ? 24.242 5.284 -3.538 1.00 91.44 235 LYS A C 1
ATOM 1902 O O . LYS A 1 235 ? 25.344 4.858 -3.206 1.00 91.44 235 LYS A O 1
ATOM 1907 N N . GLN A 1 236 ? 23.552 6.170 -2.820 1.00 94.88 236 GLN A N 1
ATOM 1908 C CA . GLN A 1 236 ? 23.999 6.698 -1.528 1.00 94.88 236 GLN A CA 1
ATOM 1909 C C . GLN A 1 236 ? 23.839 5.669 -0.401 1.00 94.88 236 GLN A C 1
ATOM 1911 O O . GLN A 1 236 ? 24.680 5.615 0.493 1.00 94.88 236 GLN A O 1
ATOM 1916 N N . HIS A 1 237 ? 22.797 4.837 -0.484 1.00 95.19 237 HIS A N 1
ATOM 1917 C CA . HIS A 1 237 ? 22.425 3.833 0.511 1.00 95.19 237 HIS A CA 1
ATOM 1918 C C . HIS A 1 237 ? 22.262 2.437 -0.116 1.00 95.19 237 HIS A C 1
ATOM 1920 O O . HIS A 1 237 ? 21.148 1.903 -0.185 1.00 95.19 237 HIS A O 1
ATOM 1926 N N . PRO A 1 238 ? 23.350 1.806 -0.595 1.00 94.81 238 PRO A N 1
ATOM 1927 C CA . PRO A 1 238 ? 23.283 0.482 -1.214 1.00 94.81 238 PRO A CA 1
ATOM 1928 C C . PRO A 1 238 ? 22.839 -0.620 -0.238 1.00 94.81 238 PRO A C 1
ATOM 1930 O O . PRO A 1 238 ? 22.396 -1.685 -0.670 1.00 94.81 238 PRO A O 1
ATOM 1933 N N . GLU A 1 239 ? 22.938 -0.391 1.075 1.00 96.25 239 GLU A N 1
ATOM 1934 C CA . GLU A 1 239 ? 22.425 -1.273 2.126 1.00 96.25 239 GLU A CA 1
ATOM 1935 C C . GLU A 1 239 ? 20.898 -1.380 2.148 1.00 96.25 239 GLU A C 1
ATOM 1937 O O . GLU A 1 239 ? 20.378 -2.346 2.706 1.00 96.25 239 GLU A O 1
ATOM 1942 N N . ALA A 1 240 ? 20.191 -0.426 1.532 1.00 94.44 240 ALA A N 1
ATOM 1943 C CA . ALA A 1 240 ? 18.736 -0.444 1.407 1.00 94.44 240 ALA A CA 1
ATOM 1944 C C . ALA A 1 240 ? 18.232 -1.495 0.398 1.00 94.44 240 ALA A C 1
ATOM 1946 O O . ALA A 1 240 ? 17.055 -1.847 0.414 1.00 94.44 240 ALA A O 1
ATOM 1947 N N . ALA A 1 241 ? 19.112 -2.005 -0.470 1.00 94.38 241 ALA A N 1
ATOM 1948 C CA . ALA A 1 241 ? 18.822 -3.079 -1.414 1.00 94.38 241 ALA A CA 1
ATOM 1949 C C . ALA A 1 241 ? 19.531 -4.382 -1.015 1.00 94.38 241 ALA A C 1
ATOM 1951 O O . ALA A 1 241 ? 20.448 -4.391 -0.193 1.00 94.38 241 ALA A O 1
ATOM 1952 N N . TYR A 1 242 ? 19.143 -5.498 -1.630 1.00 95.94 242 TYR A N 1
ATOM 1953 C CA . TYR A 1 242 ? 19.856 -6.763 -1.465 1.00 95.94 242 TYR A CA 1
ATOM 1954 C C . TYR A 1 242 ? 21.205 -6.713 -2.195 1.00 95.94 242 TYR A C 1
ATOM 1956 O O . TYR A 1 242 ? 21.258 -6.543 -3.411 1.00 95.94 242 TYR A O 1
ATOM 1964 N N . ASN A 1 243 ? 22.304 -6.875 -1.459 1.00 95.25 243 ASN A N 1
ATOM 1965 C CA . ASN A 1 243 ? 23.665 -6.843 -1.993 1.00 95.25 243 ASN A CA 1
ATOM 1966 C C . ASN A 1 243 ? 24.530 -7.974 -1.404 1.00 95.25 243 ASN A C 1
ATOM 1968 O O . ASN A 1 243 ? 24.108 -8.715 -0.518 1.00 95.25 243 ASN A O 1
ATOM 1972 N N . LEU A 1 244 ? 25.771 -8.122 -1.877 1.00 96.31 244 LEU A N 1
ATOM 1973 C CA . LEU A 1 244 ? 26.648 -9.227 -1.458 1.00 96.31 244 LEU A CA 1
ATOM 1974 C C . LEU A 1 244 ? 27.138 -9.142 0.003 1.00 96.31 244 LEU A C 1
ATOM 1976 O O . LEU A 1 244 ? 27.724 -10.112 0.494 1.00 96.31 244 LEU A O 1
ATOM 1980 N N . ILE A 1 245 ? 26.915 -8.007 0.678 1.00 96.62 245 ILE A N 1
ATOM 1981 C CA . ILE A 1 245 ? 27.267 -7.770 2.084 1.00 96.62 245 ILE A CA 1
ATOM 1982 C C . ILE A 1 245 ? 26.093 -8.160 2.987 1.00 96.62 245 ILE A C 1
ATOM 1984 O O . ILE A 1 245 ? 26.256 -9.018 3.851 1.00 96.62 245 ILE A O 1
ATOM 1988 N N . ASN A 1 246 ? 24.909 -7.571 2.782 1.00 97.38 246 ASN A N 1
ATOM 1989 C CA . ASN A 1 246 ? 23.732 -7.840 3.619 1.00 97.38 246 ASN A CA 1
ATOM 1990 C C . ASN A 1 246 ? 22.987 -9.132 3.226 1.00 97.38 246 ASN A C 1
ATOM 1992 O O . ASN A 1 246 ? 22.239 -9.677 4.032 1.00 97.38 246 ASN A O 1
ATOM 1996 N N . SER A 1 247 ? 23.222 -9.648 2.015 1.00 97.94 247 SER A N 1
ATOM 1997 C CA . SER A 1 247 ? 22.535 -10.813 1.441 1.00 97.94 247 SER A CA 1
ATOM 1998 C C . SER A 1 247 ? 23.531 -11.791 0.804 1.00 97.94 247 SER A C 1
ATOM 2000 O O . SER A 1 247 ? 23.472 -12.071 -0.394 1.00 97.94 247 SER A O 1
ATOM 2002 N N . PRO A 1 248 ? 24.471 -12.357 1.586 1.00 97.25 248 PRO A N 1
ATOM 2003 C CA . PRO A 1 248 ? 25.564 -13.178 1.057 1.00 97.25 248 PRO A CA 1
ATOM 2004 C C . PRO A 1 248 ? 25.099 -14.470 0.367 1.00 97.25 248 PRO A C 1
ATOM 2006 O O . PRO A 1 248 ? 25.835 -15.021 -0.449 1.00 97.25 248 PRO A O 1
ATOM 2009 N N . HIS A 1 249 ? 23.880 -14.937 0.647 1.00 97.62 249 HIS A N 1
ATOM 2010 C CA . HIS A 1 249 ? 23.262 -16.074 -0.038 1.00 97.62 249 HIS A CA 1
ATOM 2011 C C . HIS A 1 249 ? 23.012 -15.811 -1.536 1.00 97.62 249 HIS A C 1
ATOM 2013 O O . HIS A 1 249 ? 22.853 -16.762 -2.293 1.00 97.62 249 HIS A O 1
ATOM 2019 N N . LEU A 1 250 ? 23.033 -14.547 -1.983 1.00 97.94 250 LEU A N 1
ATOM 2020 C CA . LEU A 1 250 ? 22.897 -14.171 -3.395 1.00 97.94 250 LEU A CA 1
ATOM 2021 C C . LEU A 1 250 ? 24.201 -14.287 -4.195 1.00 97.94 250 LEU A C 1
ATOM 2023 O O . LEU A 1 250 ? 24.164 -14.170 -5.416 1.00 97.94 250 LEU A O 1
ATOM 2027 N N . LYS A 1 251 ? 25.352 -14.547 -3.556 1.00 96.88 251 LYS A N 1
ATOM 2028 C CA . LYS A 1 251 ? 26.648 -14.659 -4.254 1.00 96.88 251 LYS A CA 1
ATOM 2029 C C . LYS A 1 251 ? 26.628 -15.644 -5.436 1.00 96.88 251 LYS A C 1
ATOM 2031 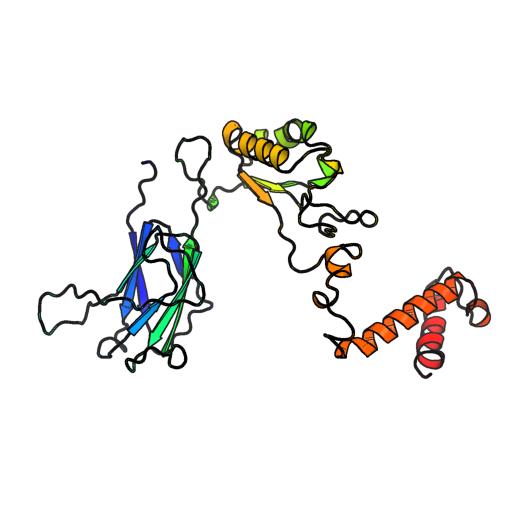O O . LYS A 1 251 ? 27.083 -15.244 -6.506 1.00 96.88 251 LYS A O 1
ATOM 2036 N N . PRO A 1 252 ? 26.081 -16.874 -5.313 1.00 95.81 252 PRO A N 1
ATOM 2037 C CA . PRO A 1 252 ? 26.006 -17.793 -6.450 1.00 95.81 252 PRO A CA 1
ATOM 2038 C C . PRO A 1 252 ? 25.138 -17.250 -7.591 1.00 95.81 252 PRO A C 1
ATOM 2040 O O . PRO A 1 252 ? 25.490 -17.403 -8.756 1.00 95.81 252 PRO A O 1
ATOM 2043 N N . ALA A 1 253 ? 24.031 -16.577 -7.262 1.00 96.75 253 ALA A N 1
ATOM 2044 C CA . ALA A 1 253 ? 23.132 -15.997 -8.256 1.00 96.75 253 ALA A CA 1
ATOM 2045 C C . ALA A 1 253 ? 23.792 -14.834 -9.014 1.00 96.75 253 ALA A C 1
ATOM 2047 O O . ALA A 1 253 ? 23.710 -14.783 -10.236 1.00 96.75 253 ALA A O 1
ATOM 2048 N N . VAL A 1 254 ? 24.505 -13.945 -8.313 1.00 96.12 254 VAL A N 1
ATOM 2049 C CA . VAL A 1 254 ? 25.246 -12.834 -8.938 1.00 96.12 254 VAL A CA 1
ATOM 2050 C C . VAL A 1 254 ? 26.384 -13.344 -9.824 1.00 96.12 254 VAL A C 1
ATOM 2052 O O . VAL A 1 254 ? 26.621 -12.785 -10.895 1.00 96.12 254 VAL A O 1
ATOM 2055 N N . LEU A 1 255 ? 27.073 -14.415 -9.415 1.00 94.62 255 LEU A N 1
ATOM 2056 C CA . LEU A 1 255 ? 28.095 -15.050 -10.247 1.00 94.62 255 LEU A CA 1
ATOM 2057 C C . LEU A 1 255 ? 27.484 -15.605 -11.539 1.00 94.62 255 LEU A C 1
ATOM 2059 O O . LEU A 1 255 ? 27.995 -15.324 -12.621 1.00 94.62 255 LEU A O 1
ATOM 2063 N N . LEU A 1 256 ? 26.373 -16.338 -11.435 1.00 94.62 256 LEU A N 1
ATOM 2064 C CA . LEU A 1 256 ? 25.666 -16.870 -12.599 1.00 94.62 256 LEU A CA 1
ATOM 2065 C C . LEU A 1 256 ? 25.205 -15.753 -13.547 1.00 94.62 256 LEU A C 1
ATOM 2067 O O . LEU A 1 256 ? 25.441 -15.844 -14.748 1.00 94.62 256 LEU A O 1
ATOM 2071 N N . ASP A 1 257 ? 24.600 -14.689 -13.018 1.00 96.62 257 ASP A N 1
ATOM 2072 C CA . ASP A 1 257 ? 24.144 -13.546 -13.819 1.00 96.62 257 ASP A CA 1
ATOM 2073 C C . ASP A 1 257 ? 25.315 -12.847 -14.533 1.00 96.62 257 ASP A C 1
ATOM 2075 O O . ASP A 1 257 ? 25.246 -12.555 -15.726 1.00 96.62 257 ASP A O 1
ATOM 2079 N N . SER A 1 258 ? 26.453 -12.698 -13.846 1.00 95.12 258 SER A N 1
ATOM 2080 C CA . SER A 1 258 ? 27.687 -12.153 -14.431 1.00 95.12 258 SER A CA 1
ATOM 2081 C C . SER A 1 258 ? 28.232 -13.030 -15.566 1.00 95.12 258 SER A C 1
ATOM 2083 O O . SER A 1 258 ? 28.651 -12.504 -16.598 1.00 95.12 258 SER A O 1
ATOM 2085 N N . ILE A 1 259 ? 28.198 -14.362 -15.412 1.00 94.94 259 ILE A N 1
ATOM 2086 C CA . ILE A 1 259 ? 28.604 -15.316 -16.459 1.00 94.94 259 ILE A CA 1
ATOM 2087 C C . ILE A 1 259 ? 27.685 -15.195 -17.679 1.00 94.94 259 ILE A C 1
ATOM 2089 O O . ILE A 1 259 ? 28.170 -15.146 -18.810 1.00 94.94 259 ILE A O 1
ATOM 2093 N N . LEU A 1 260 ? 26.368 -15.109 -17.470 1.00 94.75 260 LEU A N 1
ATOM 2094 C CA . LEU A 1 260 ? 25.394 -14.961 -18.554 1.00 94.75 260 LEU A CA 1
ATOM 2095 C C . LEU A 1 260 ? 25.534 -13.613 -19.274 1.00 94.75 260 LEU A C 1
ATOM 2097 O O . LEU A 1 260 ? 25.465 -13.557 -20.504 1.00 94.75 260 LEU A O 1
ATOM 2101 N N . MET A 1 261 ? 25.784 -12.532 -18.533 1.00 95.56 261 MET A N 1
ATOM 2102 C CA . MET A 1 261 ? 26.061 -11.218 -19.109 1.00 95.56 261 MET A CA 1
ATOM 2103 C C . MET A 1 261 ? 27.340 -11.245 -19.954 1.00 95.56 261 MET A C 1
ATOM 2105 O O . MET A 1 261 ? 27.324 -10.789 -21.098 1.00 95.56 261 MET A O 1
ATOM 2109 N N . GLN A 1 262 ? 28.426 -11.831 -19.438 1.00 94.75 262 GLN A N 1
ATOM 2110 C CA . GLN A 1 262 ? 29.680 -11.962 -20.182 1.00 94.75 262 GLN A CA 1
ATOM 2111 C C . GLN A 1 262 ? 29.511 -12.829 -21.436 1.00 94.75 262 GLN A C 1
ATOM 2113 O O . GLN A 1 262 ? 30.012 -12.465 -22.498 1.00 94.75 262 GLN A O 1
ATOM 2118 N N . PHE A 1 263 ? 28.758 -13.929 -21.343 1.00 94.69 263 PHE A N 1
ATOM 2119 C CA . PHE A 1 263 ? 28.403 -14.760 -22.493 1.00 94.69 263 PHE A CA 1
ATOM 2120 C C . PHE A 1 263 ? 27.719 -13.940 -23.596 1.00 94.69 263 PHE A C 1
ATOM 2122 O O . PHE A 1 263 ? 28.113 -14.040 -24.759 1.00 94.69 263 PHE A O 1
ATOM 2129 N N . ASN A 1 264 ? 26.742 -13.097 -23.244 1.00 94.25 264 ASN A N 1
ATOM 2130 C CA . ASN A 1 264 ? 26.057 -12.240 -24.214 1.00 94.25 264 ASN A CA 1
ATOM 2131 C C . ASN A 1 264 ? 27.022 -11.250 -24.887 1.00 94.25 264 ASN A C 1
ATOM 2133 O O . ASN A 1 264 ? 26.965 -11.079 -26.106 1.00 94.25 264 ASN A O 1
ATOM 2137 N N . CYS A 1 265 ? 27.934 -10.638 -24.124 1.00 95.62 265 CYS A N 1
ATOM 2138 C CA . CYS A 1 265 ? 28.969 -9.757 -24.674 1.00 95.62 265 CYS A CA 1
ATOM 2139 C C . CYS A 1 265 ? 29.901 -10.508 -25.638 1.00 95.62 265 CYS A C 1
ATOM 2141 O O . CYS A 1 265 ? 30.121 -10.057 -26.762 1.00 95.62 265 CYS A O 1
ATOM 2143 N N . ASP A 1 266 ? 30.394 -11.684 -25.242 1.00 95.12 266 ASP A N 1
ATOM 2144 C CA . ASP A 1 266 ? 31.315 -12.485 -26.053 1.00 95.12 266 ASP A CA 1
ATOM 2145 C C . ASP A 1 266 ? 30.659 -13.005 -27.342 1.00 95.12 266 ASP A C 1
ATOM 2147 O O . ASP A 1 266 ? 31.299 -13.029 -28.399 1.00 95.12 266 ASP A O 1
ATOM 2151 N N . ALA A 1 267 ? 29.380 -13.390 -27.283 1.00 95.19 267 ALA A N 1
ATOM 2152 C CA . ALA A 1 267 ? 28.602 -13.764 -28.461 1.00 95.19 267 ALA A CA 1
ATOM 2153 C C . ALA A 1 267 ? 28.420 -12.569 -29.411 1.00 95.19 267 ALA A C 1
ATOM 2155 O O . ALA A 1 267 ? 28.636 -12.705 -30.618 1.00 95.19 267 ALA A O 1
ATOM 2156 N N . ASN A 1 26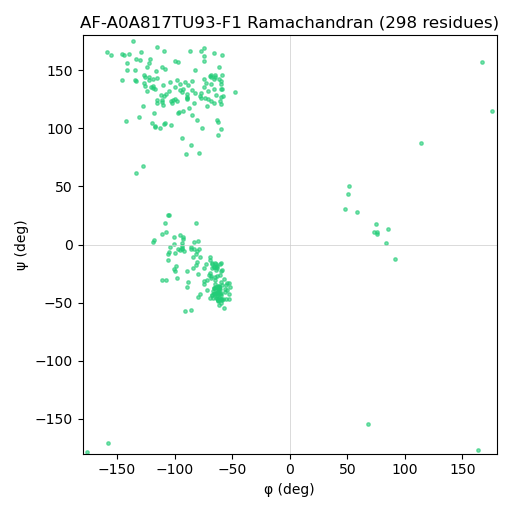8 ? 28.069 -11.395 -28.876 1.00 96.00 268 ASN A N 1
ATOM 2157 C CA . ASN A 1 268 ? 27.861 -10.176 -29.658 1.00 96.00 268 ASN A CA 1
ATOM 2158 C C . ASN A 1 268 ? 29.147 -9.684 -30.348 1.00 96.00 268 ASN A C 1
ATOM 2160 O O . ASN A 1 268 ? 29.106 -9.238 -31.491 1.00 96.00 268 ASN A O 1
ATOM 2164 N N . GLU A 1 269 ? 30.298 -9.824 -29.688 1.00 96.56 269 GLU A N 1
ATOM 2165 C CA . GLU A 1 269 ? 31.621 -9.493 -30.240 1.00 96.56 269 GLU A CA 1
ATOM 2166 C C . GLU A 1 269 ? 32.176 -10.574 -31.188 1.00 96.56 269 GLU A C 1
ATOM 2168 O O . GLU A 1 269 ? 33.247 -10.406 -31.771 1.00 96.56 269 GLU A O 1
ATOM 2173 N N . GLY A 1 270 ? 31.467 -11.695 -31.355 1.00 95.19 270 GLY A N 1
ATOM 2174 C CA . GLY A 1 270 ? 31.863 -12.789 -32.241 1.00 95.19 270 GLY A CA 1
ATOM 2175 C C . GLY A 1 270 ? 32.987 -13.678 -31.698 1.00 95.19 270 GLY A C 1
ATOM 2176 O O . GLY A 1 270 ? 33.495 -14.532 -32.425 1.00 95.19 270 GLY A O 1
ATOM 2177 N N . LYS A 1 271 ? 33.364 -13.548 -30.420 1.00 95.38 271 LYS A N 1
ATOM 2178 C CA . LYS A 1 271 ? 34.403 -14.386 -29.794 1.00 95.38 271 LYS A CA 1
ATOM 2179 C C . LYS A 1 271 ? 34.015 -15.864 -29.749 1.00 95.38 271 LYS A C 1
ATOM 2181 O O . LYS A 1 271 ? 34.885 -16.730 -29.767 1.00 95.38 271 LYS A O 1
ATOM 2186 N N . LEU A 1 272 ? 32.713 -16.150 -29.724 1.00 94.88 272 LEU A N 1
ATOM 2187 C CA . LEU A 1 272 ? 32.169 -17.510 -29.657 1.00 94.88 272 LEU A CA 1
ATOM 2188 C C . LEU A 1 272 ? 31.863 -18.120 -31.036 1.00 94.88 272 LEU A C 1
ATOM 2190 O O . LEU A 1 272 ? 31.342 -19.233 -31.117 1.00 94.88 272 LEU A O 1
ATOM 2194 N N . LEU A 1 273 ? 32.235 -17.449 -32.136 1.00 94.25 273 LEU A N 1
ATOM 2195 C CA . LEU A 1 273 ? 32.028 -17.971 -33.493 1.00 94.25 273 LEU A CA 1
ATOM 2196 C C . LEU A 1 273 ? 32.769 -19.292 -33.731 1.00 94.25 273 LEU A C 1
ATOM 2198 O O . LEU A 1 273 ? 32.233 -20.185 -34.382 1.00 94.25 273 LEU A O 1
ATOM 2202 N N . SER A 1 274 ? 33.967 -19.451 -33.160 1.00 93.25 274 SER A N 1
ATOM 2203 C CA . SER A 1 274 ? 34.735 -20.706 -33.219 1.00 93.25 274 SER A CA 1
ATOM 2204 C C . SER A 1 274 ? 34.037 -21.870 -32.507 1.00 93.25 274 SER A C 1
ATOM 2206 O O . SER A 1 274 ? 34.289 -23.028 -32.829 1.00 93.25 274 SER A O 1
ATOM 2208 N N . LYS A 1 275 ? 33.129 -21.562 -31.574 1.00 91.44 275 LYS A N 1
ATOM 2209 C CA . LYS A 1 275 ? 32.261 -22.509 -30.863 1.00 91.44 275 LYS A CA 1
ATOM 2210 C C . LYS A 1 275 ? 30.896 -22.682 -31.546 1.00 91.44 275 LYS A C 1
ATOM 2212 O O . LYS A 1 275 ? 30.028 -23.367 -31.017 1.00 91.44 275 LYS A O 1
ATOM 2217 N N . GLY A 1 276 ? 30.691 -22.064 -32.712 1.00 93.94 276 GLY A N 1
ATOM 2218 C CA . GLY A 1 276 ? 29.432 -22.114 -33.456 1.00 93.94 276 GLY A CA 1
ATOM 2219 C C . GLY A 1 276 ? 28.310 -21.260 -32.858 1.00 93.94 276 GLY A C 1
ATOM 2220 O O . GLY A 1 276 ? 27.150 -21.479 -33.196 1.00 93.94 276 GLY A O 1
ATOM 2221 N N . ILE A 1 277 ? 28.626 -20.304 -31.977 1.00 95.44 277 ILE A N 1
ATOM 2222 C CA . ILE A 1 277 ? 27.644 -19.420 -31.333 1.00 95.44 277 ILE A CA 1
ATOM 2223 C C . ILE A 1 277 ? 27.797 -18.003 -31.914 1.00 95.44 277 ILE A C 1
ATOM 2225 O O . ILE A 1 277 ? 28.754 -17.300 -31.579 1.00 95.44 277 ILE A O 1
ATOM 2229 N N . PRO A 1 278 ? 26.887 -17.563 -32.801 1.00 95.19 278 PRO A N 1
ATOM 2230 C CA . PRO A 1 278 ? 26.920 -16.220 -33.371 1.00 95.19 278 PRO A CA 1
ATOM 2231 C C . PRO A 1 278 ? 26.199 -15.194 -32.485 1.00 95.19 278 PRO A C 1
ATOM 2233 O O . PRO A 1 278 ? 25.377 -15.547 -31.642 1.00 95.19 278 PRO A O 1
ATOM 2236 N N . ALA A 1 279 ? 26.414 -13.905 -32.770 1.00 94.88 279 ALA A N 1
ATOM 2237 C CA . ALA A 1 279 ? 25.693 -12.798 -32.131 1.00 94.88 279 ALA A CA 1
ATOM 2238 C C . ALA A 1 279 ? 24.162 -12.904 -32.288 1.00 94.88 279 ALA A C 1
ATOM 2240 O O . ALA A 1 279 ? 23.403 -12.602 -31.370 1.00 94.88 279 ALA A O 1
ATOM 2241 N N . LYS A 1 280 ? 23.689 -13.360 -33.458 1.00 95.56 280 LYS A N 1
ATOM 2242 C CA . LYS A 1 280 ? 22.263 -13.594 -33.721 1.00 95.56 280 LYS A CA 1
ATOM 2243 C C . LYS A 1 280 ? 21.896 -15.045 -33.421 1.00 95.56 280 LYS A C 1
ATOM 2245 O O . LYS A 1 280 ? 21.972 -15.912 -34.292 1.00 95.56 280 LYS A O 1
ATOM 2250 N N . ILE A 1 281 ? 21.465 -15.283 -32.190 1.00 93.50 281 ILE A N 1
ATOM 2251 C CA . ILE A 1 281 ? 21.054 -16.604 -31.713 1.00 93.50 281 ILE A CA 1
ATOM 2252 C C . ILE A 1 281 ? 19.757 -17.050 -32.408 1.00 93.50 281 ILE A C 1
ATOM 2254 O O . ILE A 1 281 ? 18.879 -16.256 -32.742 1.00 93.50 281 ILE A O 1
ATOM 2258 N N . GLN A 1 282 ? 19.663 -18.354 -32.644 1.00 95.25 282 GLN A N 1
ATOM 2259 C CA . GLN A 1 282 ? 18.520 -19.056 -33.225 1.00 95.25 282 GLN A CA 1
ATOM 2260 C C . GLN A 1 282 ? 18.357 -20.366 -32.454 1.00 95.25 282 GLN A C 1
ATOM 2262 O O . GLN A 1 282 ? 19.287 -20.795 -31.772 1.00 95.25 282 GLN A O 1
ATOM 2267 N N . GLU A 1 283 ? 17.207 -21.018 -32.581 1.00 95.25 283 GLU A N 1
ATOM 2268 C CA . GLU A 1 283 ? 16.867 -22.214 -31.801 1.00 95.25 283 GLU A CA 1
ATOM 2269 C C . GLU A 1 283 ? 17.916 -23.338 -31.902 1.00 95.25 283 GLU A C 1
ATOM 2271 O O . GLU A 1 283 ? 18.281 -23.941 -30.895 1.00 95.25 283 GLU A O 1
ATOM 2276 N N . HIS A 1 284 ? 18.496 -23.563 -33.085 1.00 93.94 284 HIS A N 1
ATOM 2277 C CA . HIS A 1 284 ? 19.509 -24.608 -33.280 1.00 93.94 284 HIS A CA 1
ATOM 2278 C C . HIS 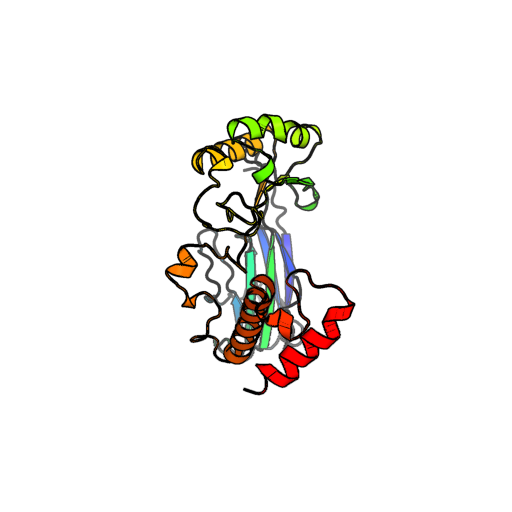A 1 284 ? 20.841 -24.334 -32.553 1.00 93.94 284 HIS A C 1
ATOM 2280 O O . HIS A 1 284 ? 21.624 -25.260 -32.349 1.00 93.94 284 HIS A O 1
ATOM 2286 N N . HIS A 1 285 ? 21.094 -23.097 -32.113 1.00 95.19 285 HIS A N 1
ATOM 2287 C CA . HIS A 1 285 ? 22.269 -22.755 -31.311 1.00 95.19 285 HIS A CA 1
ATOM 2288 C C . HIS A 1 285 ? 22.097 -23.110 -29.822 1.00 95.19 285 HIS A C 1
ATOM 2290 O O . HIS A 1 285 ? 23.088 -23.156 -29.099 1.00 95.19 285 HIS A O 1
ATOM 2296 N N . LEU A 1 286 ? 20.879 -23.392 -29.333 1.00 94.75 286 LEU A N 1
ATOM 2297 C CA . LEU A 1 286 ? 20.614 -23.586 -27.896 1.00 94.75 286 LEU A CA 1
ATOM 2298 C C . LEU A 1 286 ? 21.389 -24.761 -27.281 1.00 94.75 286 LEU A C 1
ATOM 2300 O O . LEU A 1 286 ? 21.845 -24.664 -26.144 1.00 94.75 286 LEU A O 1
ATOM 2304 N N . GLN A 1 287 ? 21.575 -25.852 -28.029 1.00 94.44 287 GLN A N 1
ATOM 2305 C CA . GLN A 1 287 ? 22.386 -26.997 -27.590 1.00 94.44 287 GLN A CA 1
ATOM 2306 C C . GLN A 1 287 ? 23.865 -26.610 -27.424 1.00 94.44 287 GLN A C 1
ATOM 2308 O O . GLN A 1 287 ? 24.479 -26.964 -26.421 1.00 94.44 287 GLN A O 1
ATOM 2313 N N . LEU A 1 288 ? 24.412 -25.827 -28.362 1.00 94.31 288 LEU A N 1
ATOM 2314 C CA . LEU A 1 288 ? 25.791 -25.328 -28.299 1.00 94.31 288 LEU A CA 1
ATOM 2315 C C . LEU A 1 288 ? 25.981 -24.362 -27.126 1.00 94.31 288 LEU A C 1
ATOM 2317 O O . LEU A 1 288 ? 26.967 -24.456 -26.404 1.00 94.31 288 LEU A O 1
ATOM 2321 N N . ILE A 1 289 ? 25.006 -23.478 -26.895 1.00 95.00 289 ILE A N 1
ATOM 2322 C CA . ILE A 1 289 ? 25.005 -22.543 -25.762 1.00 95.00 289 ILE A CA 1
ATOM 2323 C C . ILE A 1 289 ? 24.955 -23.305 -24.438 1.00 95.00 289 ILE A C 1
ATOM 2325 O O . ILE A 1 289 ? 25.729 -23.010 -23.531 1.00 95.00 289 ILE A O 1
ATOM 2329 N N . ARG A 1 290 ? 24.079 -24.312 -24.330 1.00 93.81 290 ARG A N 1
ATOM 2330 C CA . ARG A 1 290 ? 23.990 -25.164 -23.141 1.00 93.81 290 ARG A CA 1
ATOM 2331 C C . ARG A 1 290 ? 25.316 -25.869 -22.864 1.00 93.81 290 ARG A C 1
ATOM 2333 O O . ARG A 1 290 ? 25.760 -25.840 -21.723 1.00 93.81 290 ARG A O 1
ATOM 2340 N N . HIS A 1 291 ? 25.925 -26.472 -23.885 1.00 93.19 291 HIS A N 1
ATOM 2341 C CA . HIS A 1 291 ? 27.221 -27.141 -23.764 1.00 93.19 291 HIS A CA 1
ATOM 2342 C C . HIS A 1 291 ? 28.309 -26.163 -23.305 1.00 93.19 291 HIS A C 1
ATOM 2344 O O . HIS A 1 291 ? 28.965 -26.404 -22.301 1.00 93.19 291 HIS A O 1
ATOM 2350 N N . TYR A 1 292 ? 28.434 -25.009 -23.965 1.00 92.69 292 TYR A N 1
ATOM 2351 C CA . TYR A 1 292 ? 29.415 -23.987 -23.599 1.00 92.69 292 TYR A CA 1
ATOM 2352 C C . TYR A 1 292 ? 29.248 -23.495 -22.151 1.00 92.69 292 TYR A C 1
ATOM 2354 O O . TYR A 1 292 ? 30.218 -23.415 -21.400 1.00 92.69 292 TYR A O 1
ATOM 2362 N N . LEU A 1 293 ? 28.017 -23.188 -21.730 1.00 92.81 293 LEU A N 1
ATOM 2363 C CA . LEU A 1 293 ? 27.761 -22.678 -20.383 1.00 92.81 293 LEU A CA 1
ATOM 2364 C C . LEU A 1 293 ? 27.982 -23.743 -19.300 1.00 92.81 293 LEU A C 1
ATOM 2366 O O . LEU A 1 293 ? 28.614 -23.446 -18.290 1.00 92.81 293 LEU A O 1
ATOM 2370 N N . LEU A 1 294 ? 27.473 -24.965 -19.492 1.00 90.88 294 LEU A N 1
ATOM 2371 C CA . LEU A 1 294 ? 27.550 -26.021 -18.477 1.00 90.88 294 LEU A CA 1
ATOM 2372 C C . LEU A 1 294 ? 28.926 -26.684 -18.411 1.00 90.88 294 LEU A C 1
ATOM 2374 O O . LEU A 1 294 ? 29.413 -26.920 -17.311 1.00 90.88 294 LEU A O 1
ATOM 2378 N N . ASP A 1 295 ? 29.535 -26.972 -19.561 1.00 84.94 295 ASP A N 1
ATOM 2379 C CA . ASP A 1 295 ? 30.694 -27.864 -19.636 1.00 84.94 295 ASP A CA 1
ATOM 2380 C C . ASP A 1 295 ? 32.026 -27.104 -19.754 1.00 84.94 295 ASP A C 1
ATOM 2382 O O . ASP A 1 295 ? 33.070 -27.656 -19.415 1.00 84.94 295 ASP A O 1
ATOM 2386 N N . GLU A 1 296 ? 32.009 -25.839 -20.198 1.00 82.19 296 GLU A N 1
ATOM 2387 C CA . GLU A 1 296 ? 33.225 -25.016 -20.315 1.00 82.19 296 GLU A CA 1
ATOM 2388 C C . GLU A 1 296 ? 33.286 -23.854 -19.312 1.00 82.19 296 GLU A C 1
ATOM 2390 O O . GLU A 1 296 ? 34.383 -23.464 -18.926 1.00 82.19 296 GLU A O 1
ATOM 2395 N N . LYS A 1 297 ? 32.149 -23.277 -18.889 1.00 81.94 297 LYS A N 1
ATOM 2396 C CA . LYS A 1 297 ? 32.137 -22.050 -18.061 1.00 81.94 297 LYS A CA 1
ATOM 2397 C C . LYS A 1 297 ? 31.757 -22.213 -16.597 1.00 81.94 297 LYS A C 1
ATOM 2399 O O . LYS A 1 297 ? 32.228 -21.426 -15.789 1.00 81.94 297 LYS A O 1
ATOM 2404 N N . LEU A 1 298 ? 30.910 -23.177 -16.246 1.00 76.50 298 LEU A N 1
ATOM 2405 C CA . LEU A 1 298 ? 30.470 -23.387 -14.857 1.00 76.50 298 LEU A CA 1
ATOM 2406 C C . LEU A 1 298 ? 31.314 -24.419 -14.087 1.00 76.50 298 LEU A C 1
ATOM 2408 O O . LEU A 1 298 ? 31.053 -24.650 -12.908 1.00 76.50 298 LEU A O 1
ATOM 2412 N N . ILE A 1 299 ? 32.292 -25.047 -14.747 1.00 64.62 299 ILE A N 1
ATOM 2413 C CA . ILE A 1 299 ? 33.219 -26.029 -14.153 1.00 64.62 299 ILE A CA 1
ATOM 2414 C C . ILE A 1 299 ? 34.576 -25.386 -13.783 1.00 64.62 299 ILE A C 1
ATOM 2416 O O . ILE A 1 299 ? 35.297 -25.949 -12.958 1.00 64.62 299 ILE A O 1
ATOM 2420 N N . GLU A 1 300 ? 34.904 -24.214 -14.345 1.00 51.38 300 GLU A N 1
ATOM 2421 C CA . GLU A 1 300 ? 36.055 -23.368 -13.956 1.00 51.38 300 GLU A CA 1
ATOM 2422 C C . GLU A 1 300 ? 35.754 -22.516 -12.713 1.00 51.38 300 GLU A C 1
ATOM 2424 O O . GLU A 1 300 ? 36.671 -22.381 -11.868 1.00 51.38 300 GLU A O 1
#

pLDDT: mean 92.28, std 8.92, range [35.38, 98.62]

Secondary structure (DSSP, 8-state):
--------EEEEEE-TTEEETT---EEETT-EEEEEE-TTTTTS--EEEE-S-SSTTPPP-TT--EEPPPB----STT--TT-EEEEE--S-EEEEEEEESSS---GGG-SEEEEEEEEPPEE-TTTT--EE-GGG--EEEE-GGGS-SGGGHHHHHHHHHHTT--EEEEPP-EEEPTTT--TT-EEEEEEE-GGG-S-HHHHHHHHHHIIIII--EEEE----S---TT-HHHHH-GGGS--TTT-GGGHHHHHHHHHHHHHHHHHHTTTTGGGT--SS--GGGHHHHHHIIIIIIS--

Foldseek 3Di:
DADPPPAEEDEDEDDFQAEAAVPEAEAAAQYKYKYYYDPVQQPFDKWKKKQDDQDLPDDGDQPDIDIFDKDAPDPDPPDSNGIITMGHRNDFDKMKMFMARVPDPDPVRTRYIYIYGHDDWDAQPQPPRDTDDPVNAFEDEDALLVQFALVRNVVVCVVVLVVPGQEYEYQQQAAADPPVSDSQQHQDNVAGHCRRVDGPVSVVVSQSCCSNPRNYHYDYDDHDPDHHPNRVVCVVCVVVDDDCPNPVVCVVVVVLVVLVVVVLVCQCVCVCVVLVRHNDDDPVCVVSVCCCCPPPPPVD

Radius of gyration: 29.52 Å; Cα contacts (8 Å, |Δi|>4): 487; chains: 1; bounding box: 62×51×79 Å

Solvent-accessible surface area (backbone atoms only — not comparable to full-atom values): 17408 Å² total; per-residue (Å²): 141,62,74,87,66,74,78,39,81,44,82,46,73,48,52,88,68,35,79,30,72,88,46,88,43,82,44,48,53,62,22,33,44,32,42,34,62,30,86,90,46,56,91,51,56,69,41,42,35,29,31,58,44,79,47,78,86,52,78,78,40,91,90,51,70,46,77,58,67,80,43,65,82,54,92,50,98,82,53,65,85,76,36,32,31,76,43,53,30,62,58,57,45,80,31,47,38,38,31,16,60,87,64,59,88,56,75,91,60,52,39,25,38,29,40,41,34,26,44,75,82,46,66,48,76,62,76,77,50,47,70,54,56,77,92,69,69,35,72,47,78,44,64,45,86,77,47,50,38,59,90,46,36,63,75,68,45,44,62,48,52,78,70,68,37,38,27,39,34,32,42,43,61,37,23,47,30,87,82,79,61,38,69,75,30,34,30,37,87,89,40,65,26,72,72,28,72,71,50,70,68,55,51,47,52,53,51,53,45,37,22,44,77,64,54,26,46,76,50,64,64,83,78,83,90,61,65,22,97,79,17,58,66,51,72,78,38,53,82,81,48,90,36,71,80,89,33,54,86,45,47,67,56,55,51,50,51,51,49,55,52,49,49,54,52,37,19,62,73,45,71,31,44,90,70,67,36,52,57,78,77,53,80,85,40,50,65,51,51,49,47,46,47,58,72,62,57,71,74,112

InterPro domains:
  IPR010401 Glycogen debranching enzyme [PTHR10569] (7-298)
  IPR017853 Glycoside hydrolase superfamily [SSF51445] (148-270)
  IPR029436 Eukaryotic glycogen debranching enzyme, N-terminal domain [PF14699] (35-122)
  IPR032792 Glycogen debranching enzyme, glucanotransferase domain [PF14701] (131-294)

Nearest PDB structures (foldseek):
  7ekw-assembly1_B  TM=8.415E-01  e=7.701E-16  Nakaseomyces glabratus CBS 138
  7ejt-assembly2_B  TM=8.188E-01  e=7.701E-16  Nakaseomyces glabratus CBS 138
  7eku-assembly1_B  TM=8.063E-01  e=1.819E-15  Nakaseomyces glabratus CBS 138
  7ekx-assembly2_B  TM=8.077E-01  e=2.186E-15  Nakaseomyces glabratus CBS 138
  5zcr-assembly2_B  TM=8.113E-01  e=5.289E-04  Saccharolobus shibatae B12

Mean predicted aligned error: 6.87 Å